Protein AF-A0AAE0UKI5-F1 (afdb_monomer_lite)

Organism: NCBI:txid175788

pLDDT: mean 89.97, std 12.02, range [31.3, 98.31]

Radius of gyration: 52.5 Å; chains: 1; bounding box: 119×54×152 Å

Secondary structure (DSSP, 8-state):
-HHHHHHHHHHHHHT--HHHHHHHHHHHHHHTTTS-HHHHHHHHHHHHTTSTTTT-EEEEEE-TT--EEEEEE-SSEEEEEETT-SSS-SEEEEGGGEEEEEEETTEEEEEESSTTSPPEEEE-SSHHHHHHHHHHHHHHHHHHHHTTSPPPHHHHHHHHHHHHHHHHHHHHHHHHHHHHHHHHHHHHHHHHHHHHHHHHHHHHHHHHHHHHHHHHHHHHHHHHHHHHHHHHHHHHHHHHHHHHHHHHHHHTSPP---

InterPro domains:
  IPR000299 FERM domain [PS50057] (1-148)
  IPR000798 Ezrin/radixin/moesin-like [PR00661] (12-29)
  IPR000798 Ezrin/radixin/moesin-like [PR00661] (62-82)
  IPR000798 Ezrin/radixin/moesin-like [PR00661] (137-156)
  IPR011174 Ezrin/radixin/moesin [PTHR23281] (9-254)
  IPR011993 PH-like domain superfamily [G3DSA:2.30.29.30] (54-149)
  IPR014352 FERM/acyl-CoA-binding protein superfamily [G3DSA:1.20.80.10] (7-53)
  IPR018980 FERM, C-terminal PH-like domain [PF09380] (63-151)
  IPR018980 FERM, C-terminal PH-like domain [SM01196] (63-152)
  IPR019747 FERM conserved site [PS00661] (29-58)
  IPR019748 FERM central domain [PF00373] (13-59)
  IPR019748 FERM central domain [cd14473] (13-51)
  IPR035963 FERM superfamily, second domain [SSF47031] (9-51)
  IPR041789 ERM family, FERM domain C-lobe [cd13194] (53-149)
  IPR046810 Ezrin/radixin/moes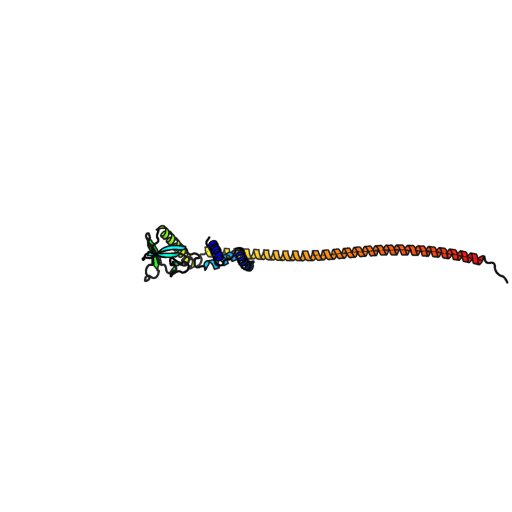in, alpha-helical domain [PF20492] (190-254)

Foldseek 3Di:
DVVVVVVVVVCVVVVPDPVNVVVVVVVVCVVCVPPDPVVVVVVVVVVQCPQQCPQWDWAWWAAPVRAIWIWTQGLFFIFIGHPVDPRDGPDTDGLQQWDDWDADFQKTWTDTPPPPDDIGIIGHPGSVVSVVVVVSSVVSSVVSVQVVDPDDPVVVVVVVVVVVVVVVVVVVVVVVVVVVVVVVVVVVVVVVVVVVVVVVVVVVVVVVVVVVVVVVVVVVVVVVVVVVVVVVVVVVVVVVVVVVVVVVVVVPDDDDDD

Structure (mmCIF, N/CA/C/O backbone):
data_AF-A0AAE0UKI5-F1
#
_entry.id   AF-A0AAE0UKI5-F1
#
loop_
_atom_site.group_PDB
_atom_site.id
_atom_site.type_symbol
_atom_site.label_atom_id
_atom_site.label_alt_id
_atom_site.label_comp_id
_atom_site.label_asym_id
_atom_site.label_entity_id
_atom_site.label_seq_id
_atom_site.pdbx_PDB_ins_code
_atom_site.Cartn_x
_atom_site.Cartn_y
_atom_site.Cartn_z
_atom_site.occupancy
_atom_site.B_iso_or_equiv
_atom_site.auth_seq_id
_atom_site.auth_comp_id
_atom_site.auth_asym_id
_atom_site.auth_atom_id
_atom_site.pdbx_PDB_model_num
ATOM 1 N N . LEU A 1 1 ? -10.472 11.500 0.761 1.00 31.30 1 LEU A N 1
ATOM 2 C CA . LEU A 1 1 ? -10.894 12.603 1.659 1.00 31.30 1 LEU A CA 1
ATOM 3 C C . LEU A 1 1 ? -9.881 12.871 2.774 1.00 31.30 1 LEU A C 1
ATOM 5 O O . LEU A 1 1 ? -9.329 13.957 2.762 1.00 31.30 1 LEU A O 1
ATOM 9 N N . THR A 1 2 ? -9.544 11.923 3.658 1.00 31.94 2 THR A N 1
ATOM 10 C CA . THR A 1 2 ? -8.580 12.152 4.767 1.00 31.94 2 THR A CA 1
ATOM 11 C C . THR A 1 2 ? -7.181 12.591 4.304 1.00 31.94 2 THR A C 1
ATOM 13 O O . THR A 1 2 ? -6.587 13.477 4.905 1.00 31.94 2 THR A O 1
ATOM 16 N N . LEU A 1 3 ? -6.685 12.040 3.192 1.00 41.56 3 LEU A N 1
ATOM 17 C CA . LEU A 1 3 ? -5.356 12.357 2.650 1.00 41.56 3 LEU A CA 1
ATOM 18 C C . LEU A 1 3 ? -5.281 13.708 1.924 1.00 41.56 3 LEU A C 1
ATOM 20 O O . LEU A 1 3 ? -4.305 14.426 2.102 1.00 41.56 3 LEU A O 1
ATOM 24 N N . CYS A 1 4 ? -6.322 14.105 1.179 1.00 38.53 4 CYS A N 1
ATOM 25 C CA . CYS A 1 4 ? -6.397 15.467 0.634 1.00 38.53 4 CYS A CA 1
ATOM 26 C C . CYS A 1 4 ? -6.421 16.495 1.770 1.00 38.53 4 CYS A C 1
ATOM 28 O O . CYS A 1 4 ? -5.687 17.471 1.717 1.00 38.53 4 CYS A O 1
ATOM 30 N N . VAL A 1 5 ? -7.203 16.244 2.826 1.00 49.50 5 VAL A N 1
ATOM 31 C CA . VAL A 1 5 ? -7.259 17.127 4.004 1.00 49.50 5 VAL A CA 1
ATOM 32 C C . VAL A 1 5 ? -5.901 17.192 4.718 1.00 49.50 5 VAL A C 1
ATOM 34 O O . VAL A 1 5 ? -5.493 18.270 5.140 1.00 49.50 5 VAL A O 1
ATOM 37 N N . GLY A 1 6 ? -5.170 16.074 4.803 1.00 61.47 6 GLY A N 1
ATOM 38 C CA . GLY A 1 6 ? -3.802 16.035 5.329 1.00 61.47 6 GLY A CA 1
ATOM 39 C C . GLY A 1 6 ? -2.813 16.850 4.492 1.00 61.47 6 GLY A C 1
ATOM 40 O O . GLY A 1 6 ? -2.078 17.659 5.046 1.00 61.47 6 GLY A O 1
ATOM 41 N N . PHE A 1 7 ? -2.841 16.705 3.165 1.00 64.94 7 PHE A N 1
ATOM 42 C CA . PHE A 1 7 ? -1.968 17.454 2.258 1.00 64.94 7 PHE A CA 1
ATOM 43 C C . PHE A 1 7 ? -2.217 18.966 2.327 1.00 64.94 7 PHE A C 1
ATOM 45 O O . PHE A 1 7 ? -1.270 19.724 2.501 1.00 64.94 7 PHE A O 1
ATOM 52 N N . PHE A 1 8 ? -3.478 19.410 2.292 1.00 62.78 8 PHE A N 1
ATOM 53 C CA . PHE A 1 8 ? -3.809 20.834 2.436 1.00 62.78 8 PHE A CA 1
ATOM 54 C C . PHE A 1 8 ? -3.356 21.401 3.784 1.00 62.78 8 PHE A C 1
ATOM 56 O O . PHE A 1 8 ? -2.758 22.472 3.826 1.00 62.78 8 PHE A O 1
ATOM 63 N N . ARG A 1 9 ? -3.545 20.652 4.876 1.00 74.75 9 ARG A N 1
ATOM 64 C CA . ARG A 1 9 ? -3.085 21.068 6.205 1.00 74.75 9 ARG A CA 1
ATOM 65 C C . ARG A 1 9 ? -1.557 21.160 6.294 1.00 74.75 9 ARG A C 1
ATOM 67 O O . ARG A 1 9 ? -1.050 22.085 6.918 1.00 74.75 9 ARG A O 1
ATOM 74 N N . VAL A 1 10 ? -0.826 20.236 5.668 1.00 77.12 10 VAL A N 1
ATOM 75 C CA . VAL A 1 10 ? 0.647 20.265 5.602 1.00 77.12 10 VAL A CA 1
ATOM 76 C C . VAL A 1 10 ? 1.131 21.463 4.780 1.00 77.12 10 VAL A C 1
ATOM 78 O O . VAL A 1 10 ? 2.032 22.175 5.221 1.00 77.12 10 VAL A O 1
ATOM 81 N N . LEU A 1 11 ? 0.512 21.733 3.626 1.00 76.06 11 LEU A N 1
ATOM 82 C CA . LEU A 1 11 ? 0.846 22.897 2.801 1.00 76.06 11 LEU A CA 1
ATOM 83 C C . LEU A 1 11 ? 0.616 24.216 3.550 1.00 76.06 11 LEU A C 1
ATOM 85 O O . LEU A 1 11 ? 1.497 25.074 3.551 1.00 76.06 11 LEU A O 1
ATOM 89 N N . GLU A 1 12 ? -0.522 24.354 4.236 1.00 75.94 12 GLU A N 1
ATOM 90 C CA . GLU A 1 12 ? -0.836 25.537 5.047 1.00 75.94 12 GLU A CA 1
ATOM 91 C C . GLU A 1 12 ? 0.153 25.725 6.204 1.00 75.94 12 GLU A C 1
ATOM 93 O O . GLU A 1 12 ? 0.657 26.828 6.415 1.00 75.94 12 GLU A O 1
ATOM 98 N N . GLN A 1 13 ? 0.478 24.652 6.935 1.00 77.38 13 GLN A N 1
ATOM 99 C CA . GLN A 1 13 ? 1.400 24.709 8.074 1.00 77.38 13 GLN A CA 1
ATOM 100 C C . GLN A 1 13 ? 2.825 25.090 7.666 1.00 77.38 13 GLN A C 1
ATOM 102 O O . GLN A 1 13 ? 3.484 25.851 8.375 1.00 77.38 13 GLN A O 1
ATOM 107 N N . HIS A 1 14 ? 3.294 24.597 6.519 1.00 77.06 14 HIS A N 1
ATOM 108 C CA . HIS A 1 14 ? 4.624 24.913 6.001 1.00 77.06 14 HIS A CA 1
ATOM 109 C C . HIS A 1 14 ? 4.652 26.145 5.088 1.00 77.06 14 HIS A C 1
ATOM 111 O O . HIS A 1 14 ? 5.726 26.500 4.604 1.00 77.06 14 HIS A O 1
ATOM 117 N N . LYS A 1 15 ? 3.505 26.808 4.868 1.00 79.81 15 LYS A N 1
ATOM 118 C CA . LYS A 1 15 ? 3.342 27.941 3.940 1.00 79.81 15 LYS A CA 1
ATOM 119 C C . LYS A 1 15 ? 3.919 27.655 2.548 1.00 79.81 15 LYS A C 1
ATOM 121 O O . LYS A 1 15 ? 4.478 28.543 1.909 1.00 79.81 15 LYS A O 1
ATOM 126 N N . LEU A 1 16 ? 3.810 26.407 2.100 1.00 77.56 16 LEU A N 1
ATOM 127 C CA . LEU A 1 16 ? 4.282 25.998 0.783 1.00 77.56 16 LEU A CA 1
ATOM 128 C C . LEU A 1 16 ? 3.234 26.382 -0.255 1.00 77.56 16 LEU A C 1
ATOM 130 O O . LEU A 1 16 ? 2.043 26.115 -0.073 1.00 77.56 16 LEU A O 1
ATOM 134 N N . ASN A 1 17 ? 3.676 26.986 -1.354 1.00 83.19 17 ASN A N 1
ATOM 135 C CA . ASN A 1 17 ? 2.815 27.128 -2.519 1.00 83.19 17 ASN A CA 1
ATOM 136 C C . ASN A 1 17 ? 2.710 25.777 -3.262 1.00 83.19 17 ASN A C 1
ATOM 138 O O . ASN A 1 17 ? 3.436 24.820 -2.977 1.00 83.19 17 ASN A O 1
ATOM 142 N N . LYS A 1 18 ? 1.765 25.682 -4.200 1.00 81.12 18 LYS A N 1
ATOM 143 C CA . LYS A 1 18 ? 1.496 24.438 -4.934 1.00 81.12 18 LYS A CA 1
ATOM 144 C C . LYS A 1 18 ? 2.732 23.929 -5.692 1.00 81.12 18 LYS A C 1
ATOM 146 O O . LYS A 1 18 ? 3.021 22.741 -5.631 1.00 81.12 18 LYS A O 1
ATOM 151 N N . GLU A 1 19 ? 3.457 24.832 -6.343 1.00 86.00 19 GLU A N 1
ATOM 152 C CA . GLU A 1 19 ? 4.625 24.529 -7.179 1.00 86.00 19 GLU A CA 1
ATOM 153 C C . GLU A 1 19 ? 5.782 23.944 -6.355 1.00 86.00 19 GLU A C 1
ATOM 155 O O . GLU A 1 19 ? 6.279 22.868 -6.664 1.00 86.00 19 GLU A O 1
ATOM 160 N N . GLN A 1 20 ? 6.106 24.546 -5.208 1.00 84.56 20 GLN A N 1
ATOM 161 C CA . GLN A 1 20 ? 7.106 24.024 -4.266 1.00 84.56 20 GLN A CA 1
ATOM 162 C C . GLN A 1 20 ? 6.718 22.654 -3.687 1.00 84.56 20 GLN A C 1
ATOM 164 O O . GLN A 1 20 ? 7.578 21.827 -3.376 1.00 84.56 20 GLN A O 1
ATOM 169 N N . GLY A 1 21 ? 5.417 22.411 -3.499 1.00 82.94 21 GLY A N 1
ATOM 170 C CA . GLY A 1 21 ? 4.905 21.100 -3.109 1.00 82.94 21 GLY A CA 1
ATOM 171 C C . GLY A 1 21 ? 5.120 20.050 -4.202 1.00 82.94 21 GLY A C 1
ATOM 172 O O . GLY A 1 21 ? 5.567 18.942 -3.906 1.00 82.94 21 GLY A O 1
ATOM 173 N N . GLU A 1 22 ? 4.834 20.404 -5.455 1.00 87.44 22 GLU A N 1
ATOM 174 C CA . GLU A 1 22 ? 5.013 19.536 -6.623 1.00 87.44 22 GLU A CA 1
ATOM 175 C C . GLU A 1 22 ? 6.490 19.228 -6.891 1.00 87.44 22 GLU A C 1
ATOM 177 O O . GLU A 1 22 ? 6.824 18.058 -7.054 1.00 87.44 22 GLU A O 1
ATOM 182 N N . GLU A 1 23 ? 7.383 20.219 -6.820 1.00 88.75 23 GLU A N 1
ATOM 183 C CA . GLU A 1 23 ? 8.835 20.021 -6.954 1.00 88.75 23 GLU A CA 1
ATOM 184 C C . GLU A 1 23 ? 9.362 19.007 -5.933 1.00 88.75 23 GLU A C 1
ATOM 186 O O . GLU A 1 23 ? 10.095 18.077 -6.272 1.00 88.75 23 GLU A O 1
ATOM 191 N N . ARG A 1 24 ? 8.931 19.125 -4.671 1.00 87.25 24 ARG A N 1
ATOM 192 C CA . ARG A 1 24 ? 9.314 18.174 -3.619 1.00 87.25 24 ARG A CA 1
ATOM 193 C C . ARG A 1 24 ? 8.807 16.766 -3.898 1.00 87.25 24 ARG A C 1
ATOM 195 O O . ARG A 1 24 ? 9.542 15.810 -3.674 1.00 87.25 24 ARG A O 1
ATOM 202 N N . ILE A 1 25 ? 7.570 16.626 -4.372 1.00 88.25 25 ILE A N 1
ATOM 203 C CA . ILE A 1 25 ? 7.012 15.322 -4.754 1.00 88.25 25 ILE A CA 1
ATOM 204 C C . ILE A 1 25 ? 7.782 14.743 -5.946 1.00 88.25 25 ILE A C 1
ATOM 206 O O . ILE A 1 25 ? 8.052 13.543 -5.968 1.00 88.25 25 ILE A O 1
ATOM 210 N N . GLN A 1 26 ? 8.161 15.581 -6.911 1.00 90.12 26 GLN A N 1
ATOM 211 C CA . GLN A 1 26 ? 8.871 15.160 -8.111 1.00 90.12 26 GLN A CA 1
ATOM 212 C C . GLN A 1 26 ? 10.247 14.570 -7.791 1.00 90.12 26 GLN A C 1
ATOM 214 O O . GLN A 1 26 ? 10.570 13.514 -8.331 1.00 90.12 26 GLN A O 1
ATOM 219 N N . VAL A 1 27 ? 11.009 15.178 -6.875 1.00 91.25 27 VAL A N 1
ATOM 220 C CA . VAL A 1 27 ? 12.311 14.643 -6.431 1.00 91.25 27 VAL A CA 1
ATOM 221 C C . VAL A 1 27 ? 12.168 13.197 -5.946 1.00 91.25 27 VAL A C 1
ATOM 223 O O . VAL A 1 27 ? 12.858 12.304 -6.431 1.00 91.25 27 VAL A O 1
ATOM 226 N N . TRP A 1 28 ? 11.204 12.934 -5.060 1.00 88.06 28 TRP A N 1
ATOM 227 C CA . TRP A 1 28 ? 10.949 11.576 -4.571 1.00 88.06 28 TRP A CA 1
ATOM 228 C C . TRP A 1 28 ? 10.389 10.650 -5.657 1.00 88.06 28 TRP A C 1
ATOM 230 O O . TRP A 1 28 ? 10.696 9.461 -5.674 1.00 88.06 28 TRP A O 1
ATOM 240 N N . HIS A 1 29 ? 9.581 11.160 -6.586 1.00 88.50 29 HIS A N 1
ATOM 241 C CA . HIS A 1 29 ? 9.068 10.365 -7.702 1.00 88.50 29 HIS A CA 1
ATOM 242 C C . HIS A 1 29 ? 10.191 9.890 -8.639 1.00 88.50 29 HIS A C 1
ATOM 244 O O . HIS A 1 29 ? 10.170 8.744 -9.092 1.00 88.50 29 HIS A O 1
ATOM 250 N N . GLU A 1 30 ? 11.194 10.731 -8.900 1.00 89.88 30 GLU A N 1
ATOM 251 C CA . GLU A 1 30 ? 12.351 10.377 -9.727 1.00 89.88 30 GLU A CA 1
ATOM 252 C C . GLU A 1 30 ? 13.195 9.258 -9.106 1.00 89.88 30 GLU A C 1
ATOM 254 O O . GLU A 1 30 ? 13.607 8.345 -9.827 1.00 89.88 30 GLU A O 1
ATOM 259 N N . GLU A 1 31 ? 13.353 9.240 -7.778 1.00 88.69 31 GLU A N 1
ATOM 260 C CA . GLU A 1 31 ? 14.019 8.141 -7.060 1.00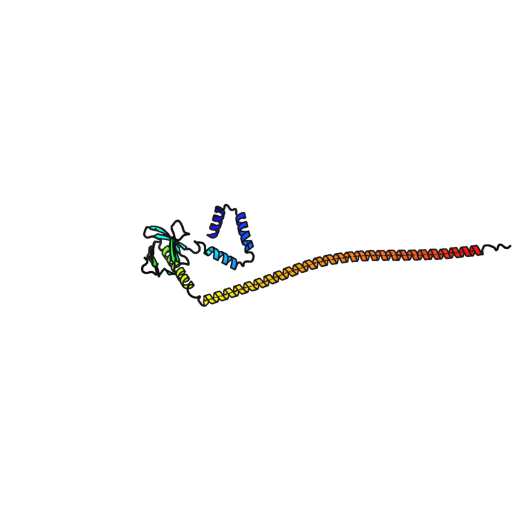 88.69 31 GLU A CA 1
ATOM 261 C C . GLU A 1 31 ? 13.315 6.784 -7.254 1.00 88.69 31 GLU A C 1
ATOM 263 O O . GLU A 1 31 ? 13.952 5.731 -7.202 1.00 88.69 31 GLU A O 1
ATOM 268 N N . HIS A 1 32 ? 12.009 6.790 -7.541 1.00 87.62 32 HIS A N 1
ATOM 269 C CA . HIS A 1 32 ? 11.177 5.588 -7.661 1.00 87.62 32 HIS A CA 1
ATOM 270 C C . HIS A 1 32 ? 10.819 5.228 -9.114 1.00 87.62 32 HIS A C 1
ATOM 272 O O . HIS A 1 32 ? 9.986 4.350 -9.346 1.00 87.62 32 HIS A O 1
ATOM 278 N N . LYS A 1 33 ? 11.460 5.847 -10.116 1.00 81.38 33 LYS A N 1
ATOM 279 C CA . LYS A 1 33 ? 11.105 5.733 -11.548 1.00 81.38 33 LYS A CA 1
ATOM 280 C C . LYS A 1 33 ? 11.057 4.297 -12.099 1.00 81.38 33 LYS A C 1
ATOM 282 O O . LYS A 1 33 ? 10.335 4.026 -13.058 1.00 81.38 33 LYS A O 1
ATOM 287 N N . SER A 1 34 ? 11.829 3.372 -11.529 1.00 81.38 34 SER A N 1
ATOM 288 C CA . SER A 1 34 ? 11.881 1.962 -11.949 1.00 81.38 34 SER A CA 1
ATOM 289 C C . SER A 1 34 ? 10.929 1.043 -11.173 1.00 81.38 34 SER A C 1
ATOM 291 O O . SER A 1 34 ? 10.763 -0.122 -11.550 1.00 81.38 34 SER A O 1
ATOM 293 N N . MET A 1 35 ? 10.277 1.546 -10.122 1.00 85.25 35 MET A N 1
ATOM 294 C CA . MET A 1 35 ? 9.375 0.766 -9.279 1.00 85.25 35 MET A CA 1
ATOM 295 C C . MET A 1 35 ? 8.096 0.383 -10.041 1.00 85.25 35 MET A C 1
ATOM 297 O O . MET A 1 35 ? 7.577 1.130 -10.872 1.00 85.25 35 MET A O 1
ATOM 301 N N . LEU A 1 36 ? 7.592 -0.829 -9.797 1.00 85.44 36 LEU A N 1
ATOM 302 C CA . LEU A 1 36 ? 6.289 -1.258 -10.307 1.00 85.44 36 LEU A CA 1
ATOM 303 C C . LEU A 1 36 ? 5.176 -0.503 -9.584 1.00 85.44 36 LEU A C 1
ATOM 305 O O . LEU A 1 36 ? 5.261 -0.292 -8.379 1.00 85.44 36 LEU A O 1
ATOM 309 N N . ARG A 1 37 ? 4.090 -0.181 -10.294 1.00 88.38 37 ARG A N 1
ATOM 310 C CA . ARG A 1 37 ? 2.934 0.506 -9.703 1.00 88.38 37 ARG A CA 1
ATOM 311 C C . ARG A 1 37 ? 2.381 -0.254 -8.497 1.00 88.38 37 ARG A C 1
ATOM 313 O O . ARG A 1 37 ? 2.034 0.364 -7.497 1.00 88.38 37 ARG A O 1
ATOM 320 N N . GLU A 1 38 ? 2.303 -1.578 -8.587 1.00 88.69 38 GLU A N 1
ATOM 321 C CA . GLU A 1 38 ? 1.833 -2.439 -7.505 1.00 88.69 38 GLU A CA 1
ATOM 322 C C . GLU A 1 38 ? 2.770 -2.383 -6.298 1.00 88.69 38 GLU A C 1
ATOM 324 O O . GLU A 1 38 ? 2.300 -2.293 -5.168 1.00 88.69 38 GLU A O 1
ATOM 329 N N . ASP A 1 39 ? 4.085 -2.383 -6.530 1.00 88.38 39 ASP A N 1
ATOM 330 C CA . ASP A 1 39 ? 5.068 -2.264 -5.455 1.00 88.38 39 ASP A CA 1
ATOM 331 C C . ASP A 1 39 ? 4.999 -0.864 -4.820 1.00 88.38 39 ASP A C 1
ATOM 333 O O . ASP A 1 39 ? 4.953 -0.765 -3.599 1.00 88.38 39 ASP A O 1
ATOM 337 N N . SER A 1 40 ? 4.847 0.208 -5.608 1.00 90.75 40 SER A N 1
ATOM 338 C CA . SER A 1 40 ? 4.637 1.569 -5.090 1.00 90.75 40 SER A CA 1
ATOM 339 C C . SER A 1 40 ? 3.356 1.689 -4.262 1.00 90.75 40 SER A C 1
ATOM 341 O O . SER A 1 40 ? 3.358 2.316 -3.205 1.00 90.75 40 SER A O 1
ATOM 343 N N . MET A 1 41 ? 2.256 1.068 -4.702 1.00 91.88 41 MET A N 1
ATOM 344 C CA . MET A 1 41 ? 1.012 1.014 -3.925 1.00 91.88 41 MET A CA 1
ATOM 345 C C . MET A 1 41 ? 1.203 0.256 -2.607 1.00 91.88 41 MET A C 1
ATOM 347 O O . MET A 1 41 ? 0.665 0.668 -1.580 1.00 91.88 41 MET A O 1
ATOM 351 N N . MET A 1 42 ? 1.972 -0.833 -2.622 1.00 91.25 42 MET A N 1
ATOM 352 C CA . MET A 1 42 ? 2.282 -1.592 -1.414 1.00 91.25 42 MET A CA 1
ATOM 353 C C . MET A 1 42 ? 3.178 -0.807 -0.454 1.00 91.25 42 MET A C 1
ATOM 355 O O . MET A 1 42 ? 2.870 -0.778 0.734 1.00 91.25 42 MET A O 1
ATOM 359 N N . GLU A 1 43 ? 4.235 -0.144 -0.931 1.00 91.75 43 GLU A N 1
ATOM 360 C CA . GLU A 1 43 ? 5.091 0.716 -0.098 1.00 91.75 43 GLU A CA 1
ATOM 361 C C . GLU A 1 43 ? 4.296 1.869 0.518 1.00 91.75 43 GLU A C 1
ATOM 363 O O . GLU A 1 43 ? 4.402 2.135 1.714 1.00 91.75 43 GLU A O 1
ATOM 368 N N . TYR A 1 44 ? 3.398 2.480 -0.257 1.00 93.31 44 TYR A N 1
ATOM 369 C CA . TYR A 1 44 ? 2.491 3.497 0.262 1.00 93.31 44 TYR A CA 1
ATOM 370 C C . TYR A 1 44 ? 1.647 2.974 1.434 1.00 93.31 44 TYR A C 1
ATOM 372 O O . TYR A 1 44 ? 1.558 3.618 2.479 1.00 93.31 44 TYR A O 1
ATOM 380 N N . LEU A 1 45 ? 1.034 1.795 1.282 1.00 93.31 45 LEU A N 1
ATOM 381 C CA . LEU A 1 45 ? 0.227 1.190 2.342 1.00 93.31 45 LEU A CA 1
ATOM 382 C C . LEU A 1 45 ? 1.067 0.778 3.555 1.00 93.31 45 LEU A C 1
ATOM 384 O O . LEU A 1 45 ? 0.568 0.891 4.672 1.00 93.31 45 LEU A O 1
ATOM 388 N N . LYS A 1 46 ? 2.322 0.352 3.357 1.00 93.56 46 LYS A N 1
ATOM 389 C CA . LYS A 1 46 ? 3.248 0.020 4.450 1.00 93.56 46 LYS A CA 1
ATOM 390 C C . LYS A 1 46 ? 3.586 1.223 5.322 1.00 93.56 46 LYS A C 1
ATOM 392 O O . LYS A 1 46 ? 3.713 1.051 6.523 1.00 93.56 46 LYS A O 1
ATOM 397 N N . ILE A 1 47 ? 3.701 2.411 4.732 1.00 92.56 47 ILE A N 1
ATOM 398 C CA . ILE A 1 47 ? 3.911 3.654 5.483 1.00 92.56 47 ILE A CA 1
ATOM 399 C C . ILE A 1 47 ? 2.596 4.100 6.127 1.00 92.56 47 ILE A C 1
ATOM 401 O O . ILE A 1 47 ? 2.552 4.452 7.301 1.00 92.56 47 ILE A O 1
ATOM 405 N N . ALA A 1 48 ? 1.499 4.076 5.365 1.00 93.00 48 ALA A N 1
ATOM 406 C CA . ALA A 1 48 ? 0.212 4.567 5.841 1.00 93.00 48 ALA A CA 1
ATOM 407 C C . ALA A 1 48 ? -0.338 3.756 7.023 1.00 93.00 48 ALA A C 1
ATOM 409 O O . ALA A 1 48 ? -1.008 4.339 7.873 1.00 93.00 48 ALA A O 1
ATOM 410 N N . GLN A 1 49 ? -0.074 2.444 7.083 1.00 93.88 49 GLN A N 1
ATOM 411 C CA . GLN A 1 49 ? -0.548 1.587 8.176 1.00 93.88 49 GLN A CA 1
ATOM 412 C C . GLN A 1 49 ? 0.068 1.916 9.543 1.00 93.88 49 GLN A C 1
ATOM 414 O O . GLN A 1 49 ? -0.540 1.578 10.554 1.00 93.88 49 GLN A O 1
ATOM 419 N N . ASP A 1 50 ? 1.228 2.582 9.569 1.00 92.94 50 ASP A N 1
ATOM 420 C CA . ASP A 1 50 ? 1.931 2.951 10.803 1.00 92.94 50 ASP A CA 1
ATOM 421 C C . ASP A 1 50 ? 1.413 4.275 11.397 1.00 92.94 50 ASP A C 1
ATOM 423 O O . ASP A 1 50 ? 1.779 4.644 12.511 1.00 92.94 50 ASP A O 1
ATOM 427 N N . LEU A 1 51 ? 0.537 4.993 10.680 1.00 92.38 51 LEU A N 1
ATOM 428 C CA . LEU A 1 51 ? -0.101 6.209 11.187 1.00 92.38 51 LEU A CA 1
ATOM 429 C C . LEU A 1 51 ? -1.082 5.871 12.318 1.00 92.38 51 LEU A C 1
ATOM 431 O O . LEU A 1 51 ? -1.911 4.972 12.191 1.00 92.38 51 LEU A O 1
ATOM 435 N N . GLU A 1 52 ? -1.090 6.667 13.385 1.00 90.69 52 GLU A N 1
ATOM 436 C CA . GLU A 1 52 ? -1.796 6.353 14.637 1.00 90.69 52 GLU A CA 1
ATOM 437 C C . GLU A 1 52 ? -3.322 6.256 14.476 1.00 90.69 52 GLU A C 1
ATOM 439 O O . GLU A 1 52 ? -3.999 5.562 15.232 1.00 90.69 52 GLU A O 1
ATOM 444 N N . MET A 1 53 ? -3.881 6.949 13.482 1.00 93.44 53 MET A N 1
ATOM 445 C CA . MET A 1 53 ? -5.318 6.928 13.181 1.00 93.44 53 MET A CA 1
ATOM 446 C C . MET A 1 53 ? -5.696 5.924 12.085 1.00 93.44 53 MET A C 1
ATOM 448 O O . MET A 1 53 ? -6.873 5.828 11.714 1.00 93.44 53 MET A O 1
ATOM 452 N N . TYR A 1 54 ? -4.726 5.217 11.503 1.00 94.88 54 TYR A N 1
ATOM 453 C CA . TYR A 1 54 ? -4.975 4.305 10.398 1.00 94.88 54 TYR A CA 1
ATOM 454 C C . TYR A 1 54 ? -5.800 3.102 10.853 1.00 94.88 54 TYR A C 1
ATOM 456 O O . TYR A 1 54 ? -5.495 2.433 11.833 1.00 94.88 54 TYR A O 1
ATOM 464 N N . GLY A 1 55 ? -6.875 2.808 10.119 1.00 95.19 55 GLY A N 1
ATOM 465 C CA . GLY A 1 55 ? -7.716 1.643 10.399 1.00 95.19 55 GLY A CA 1
ATOM 466 C C . GLY A 1 55 ? -8.530 1.721 11.700 1.00 95.19 55 GLY A C 1
ATOM 467 O O . GLY A 1 55 ? -9.200 0.744 12.037 1.00 95.19 55 GLY A O 1
ATOM 468 N N . VAL A 1 56 ? -8.529 2.860 12.406 1.00 97.19 56 VAL A N 1
ATOM 469 C CA . VAL A 1 56 ? -9.252 3.036 13.673 1.00 97.19 56 VAL A CA 1
ATOM 470 C C . VAL A 1 56 ? -10.658 3.591 13.437 1.00 97.19 56 VAL A C 1
ATOM 472 O O . VAL A 1 56 ? -10.856 4.656 12.848 1.00 97.19 56 VAL A O 1
ATOM 475 N N . ASN A 1 57 ? -11.671 2.889 13.948 1.00 97.75 57 ASN A N 1
ATOM 476 C CA . ASN A 1 57 ? -13.061 3.344 13.934 1.00 97.75 57 ASN A CA 1
ATOM 477 C C . ASN A 1 57 ? -13.414 4.015 15.264 1.00 97.75 57 ASN A C 1
ATOM 479 O O . ASN A 1 57 ? -13.533 3.335 16.281 1.00 97.75 57 ASN A O 1
ATOM 483 N N . TYR A 1 58 ? -13.621 5.333 15.247 1.00 97.25 58 TYR A N 1
ATOM 484 C CA . TYR A 1 58 ? -13.887 6.116 16.456 1.00 97.25 58 TYR A CA 1
ATOM 485 C C . TYR A 1 58 ? -15.381 6.249 16.780 1.00 97.25 58 TYR A C 1
ATOM 487 O O . TYR A 1 58 ? -16.192 6.644 15.939 1.00 97.25 58 TYR A O 1
ATOM 495 N N . PHE A 1 59 ? -15.729 6.031 18.047 1.00 97.50 59 PHE A N 1
ATOM 496 C CA . PHE A 1 59 ? -17.072 6.192 18.598 1.00 97.50 59 PHE A CA 1
ATOM 497 C C . PHE A 1 59 ? -17.042 7.052 19.857 1.00 97.50 59 PHE A C 1
ATOM 499 O O . PHE A 1 59 ? -16.251 6.802 20.759 1.00 97.50 59 PHE A O 1
ATOM 506 N N . SER A 1 60 ? -17.924 8.048 19.939 1.00 96.94 60 SER A N 1
ATOM 507 C CA . SER A 1 60 ? -18.084 8.834 21.164 1.00 96.94 60 SER A CA 1
ATOM 508 C C . SER A 1 60 ? -18.847 8.017 22.209 1.00 96.94 60 SER A C 1
ATOM 510 O O . SER A 1 60 ? -19.945 7.510 21.940 1.00 96.94 60 SER A O 1
ATOM 512 N N . ILE A 1 61 ? -18.248 7.880 23.388 1.00 97.00 61 ILE A N 1
ATOM 513 C CA . ILE A 1 61 ? -18.752 7.099 24.516 1.00 97.00 61 ILE A CA 1
ATOM 514 C C . ILE A 1 61 ? -18.639 7.902 25.817 1.00 97.00 61 ILE A C 1
ATOM 516 O O . ILE A 1 61 ? -17.939 8.911 25.890 1.00 97.00 61 ILE A O 1
ATOM 520 N N . LYS A 1 62 ? -19.325 7.441 26.864 1.00 97.25 62 LYS A N 1
ATOM 521 C CA . LYS A 1 62 ? -19.208 7.977 28.223 1.00 97.25 62 LYS A CA 1
ATOM 522 C C . LYS A 1 62 ? -18.851 6.879 29.215 1.00 97.25 62 LYS A C 1
ATOM 524 O O . LYS A 1 62 ? -19.369 5.766 29.123 1.00 97.25 62 LYS A O 1
ATOM 529 N N . ASN A 1 63 ? -17.990 7.180 30.182 1.00 95.19 63 ASN A N 1
ATOM 530 C CA . ASN A 1 63 ? -17.721 6.267 31.298 1.00 95.19 63 ASN A CA 1
ATOM 531 C C . ASN A 1 63 ? -18.866 6.304 32.341 1.00 95.19 63 ASN A C 1
ATOM 533 O O . ASN A 1 63 ? -19.820 7.072 32.215 1.00 95.19 63 ASN A O 1
ATOM 537 N N . LYS A 1 64 ? -18.765 5.504 33.415 1.00 92.50 64 LYS A N 1
ATOM 538 C CA . LYS A 1 64 ? -19.742 5.526 34.528 1.00 92.50 64 LYS A CA 1
ATOM 539 C C . LYS A 1 64 ? -19.869 6.893 35.221 1.00 92.50 64 LYS A C 1
ATOM 541 O O . LYS A 1 64 ? -20.915 7.166 35.793 1.00 92.50 64 LYS A O 1
ATOM 546 N N . LYS A 1 65 ? -18.827 7.730 35.175 1.00 93.38 65 LYS A N 1
ATOM 547 C CA . LYS A 1 65 ? -18.804 9.087 35.748 1.00 93.38 65 LYS A CA 1
ATOM 548 C C . LYS A 1 65 ? -19.365 10.155 34.792 1.00 93.38 65 LYS A C 1
ATOM 550 O O . LYS A 1 65 ? -19.431 11.316 35.166 1.00 93.38 65 LYS A O 1
ATOM 555 N N . GLY A 1 66 ? -19.750 9.784 33.567 1.00 92.50 66 GLY A N 1
ATOM 556 C CA . GLY A 1 66 ? -20.256 10.707 32.549 1.00 92.50 66 GLY A CA 1
ATOM 557 C C . GLY A 1 66 ? -19.183 11.441 31.735 1.00 92.50 66 GLY A C 1
ATOM 558 O O . GLY A 1 66 ? -19.546 12.240 30.874 1.00 92.50 66 GLY A O 1
ATOM 559 N N . THR A 1 67 ? -17.893 11.163 31.954 1.00 95.56 67 THR A N 1
ATOM 560 C CA . THR A 1 67 ? -16.788 11.739 31.170 1.00 95.56 67 THR A CA 1
ATOM 561 C C . THR A 1 67 ? -16.883 11.284 29.719 1.00 95.56 67 THR A C 1
ATOM 563 O O . THR A 1 67 ? -17.017 10.084 29.465 1.00 95.56 67 THR A O 1
ATOM 566 N N . GLU A 1 68 ? -16.798 12.231 28.787 1.00 96.69 68 GLU A N 1
ATOM 567 C CA . GLU A 1 68 ? -16.785 11.953 27.350 1.00 96.69 68 GLU A CA 1
ATOM 568 C C . GLU A 1 68 ? -15.410 11.450 26.911 1.00 96.69 68 GLU A C 1
ATOM 570 O O . GLU A 1 68 ? -14.380 12.007 27.289 1.00 96.69 68 GLU A O 1
ATOM 575 N N . LEU A 1 69 ? -15.412 10.355 26.157 1.00 97.31 69 LEU A N 1
ATOM 576 C CA . LEU A 1 69 ? -14.228 9.654 25.679 1.00 97.31 69 LEU A CA 1
ATOM 577 C C . LEU A 1 69 ? -14.477 9.158 24.251 1.00 97.31 69 LEU A C 1
ATOM 579 O O . LEU A 1 69 ? -15.624 9.042 23.800 1.00 97.31 69 LEU A O 1
ATOM 583 N N . TRP A 1 70 ? -13.403 8.776 23.567 1.00 97.88 70 TRP A N 1
ATOM 584 C CA . TRP A 1 70 ? -13.486 8.044 22.308 1.00 97.88 70 TRP A CA 1
ATOM 585 C C . TRP A 1 70 ? -13.130 6.576 22.511 1.00 97.88 70 TRP A C 1
ATOM 587 O O . TRP A 1 70 ? -12.139 6.247 23.152 1.00 97.88 70 TRP A O 1
ATOM 597 N N . LEU A 1 71 ? -13.927 5.695 21.920 1.00 98.00 71 LEU A N 1
ATOM 598 C CA . LEU A 1 71 ? -13.587 4.297 21.699 1.00 98.00 71 LEU A CA 1
ATOM 599 C C . LEU A 1 71 ? -13.068 4.150 20.269 1.00 98.00 71 LEU A C 1
ATOM 601 O O . LEU A 1 71 ? -13.800 4.464 19.333 1.00 98.00 71 LEU A O 1
ATOM 605 N N . GLY A 1 72 ? -11.848 3.657 20.101 1.00 98.12 72 GLY A N 1
ATOM 606 C CA . GLY A 1 72 ? -11.317 3.171 18.833 1.00 98.12 72 GLY A CA 1
ATOM 607 C C . GLY A 1 72 ? -11.483 1.660 18.727 1.00 98.12 72 GLY A C 1
ATOM 608 O O . GLY A 1 72 ? -11.162 0.933 19.665 1.00 98.12 72 GLY A O 1
ATOM 609 N N . VAL A 1 73 ? -11.997 1.200 17.590 1.00 98.31 73 VAL A N 1
ATOM 610 C CA . VAL A 1 73 ? -12.048 -0.220 17.219 1.00 98.31 73 VAL A CA 1
ATOM 611 C C . VAL A 1 73 ? -11.160 -0.428 15.999 1.00 98.31 73 VAL A C 1
ATOM 613 O O . VAL A 1 73 ? -11.413 0.186 14.956 1.00 98.31 73 VAL A O 1
ATOM 616 N N . ASP A 1 74 ? -10.160 -1.296 16.117 1.00 97.56 74 ASP A N 1
ATOM 617 C CA . ASP A 1 74 ? -9.206 -1.593 15.050 1.00 97.56 74 ASP A CA 1
ATOM 618 C C . ASP A 1 74 ? -8.916 -3.103 14.929 1.00 97.56 74 ASP A C 1
ATOM 620 O O . ASP A 1 74 ? -9.536 -3.961 15.569 1.00 97.56 74 ASP A O 1
ATOM 624 N N . ALA A 1 75 ? -7.983 -3.443 14.041 1.00 97.12 75 ALA A N 1
ATOM 625 C CA . ALA A 1 75 ? -7.599 -4.820 13.756 1.00 97.12 75 ALA A CA 1
ATOM 626 C C . ALA A 1 75 ? -6.821 -5.510 14.897 1.00 97.12 75 ALA A C 1
ATOM 628 O O . ALA A 1 75 ? -6.667 -6.735 14.857 1.00 97.12 75 ALA A O 1
ATOM 629 N N . LEU A 1 76 ? -6.321 -4.759 15.882 1.00 96.56 76 LEU A N 1
ATOM 630 C CA . LEU A 1 76 ? -5.482 -5.230 16.989 1.00 96.56 76 LEU A CA 1
ATOM 631 C C . LEU A 1 76 ? -6.259 -5.331 18.308 1.00 96.56 76 LEU A C 1
ATOM 633 O O . LEU A 1 76 ? -5.998 -6.244 19.098 1.00 96.56 76 LEU A O 1
ATOM 637 N N . GLY A 1 77 ? -7.232 -4.448 18.530 1.00 97.44 77 GLY A N 1
ATOM 638 C CA . GLY A 1 77 ? -8.051 -4.453 19.730 1.00 97.44 77 GLY A CA 1
ATOM 639 C C . GLY A 1 77 ? -9.018 -3.278 19.841 1.00 97.44 77 GLY A C 1
ATOM 640 O O . GLY A 1 77 ? -9.553 -2.749 18.862 1.00 97.44 77 GLY A O 1
ATOM 641 N N . LEU A 1 78 ? -9.262 -2.904 21.095 1.00 98.12 78 LEU A N 1
ATOM 642 C CA . LEU A 1 78 ? -10.059 -1.751 21.487 1.00 98.12 78 LEU A CA 1
ATOM 643 C C . LEU A 1 78 ? -9.187 -0.750 22.224 1.00 98.12 78 LEU A C 1
ATOM 645 O O . LEU A 1 78 ? -8.444 -1.124 23.125 1.00 98.12 78 LEU A O 1
ATOM 649 N N . ASN A 1 79 ? -9.344 0.524 21.899 1.00 97.75 79 ASN A N 1
ATOM 650 C CA . ASN A 1 79 ? -8.555 1.603 22.473 1.00 97.75 79 ASN A CA 1
ATOM 651 C C . ASN A 1 79 ? -9.472 2.699 23.023 1.00 97.75 79 ASN A C 1
ATOM 653 O O . ASN A 1 79 ? -10.493 3.028 22.421 1.00 97.75 79 ASN A O 1
ATOM 657 N N . ILE A 1 80 ? -9.131 3.264 24.178 1.00 97.38 80 ILE A N 1
ATOM 658 C CA . ILE A 1 80 ? -9.858 4.370 24.805 1.00 97.38 80 ILE A CA 1
ATOM 659 C C . ILE A 1 80 ? -8.989 5.614 24.746 1.00 97.38 80 ILE A C 1
ATOM 661 O O . ILE A 1 80 ? -7.854 5.604 25.220 1.00 97.38 80 ILE A O 1
ATOM 665 N N . TYR A 1 81 ? -9.553 6.693 24.222 1.00 97.69 81 TYR A N 1
ATOM 666 C CA . TYR A 1 81 ? -8.880 7.970 24.063 1.00 97.69 81 TYR A CA 1
ATOM 667 C C . TYR A 1 81 ? -9.632 9.074 24.804 1.00 97.69 81 TYR A C 1
ATOM 669 O O . TYR A 1 81 ? -10.850 9.002 25.010 1.00 97.69 81 TYR A O 1
ATOM 677 N N . GLU A 1 82 ? -8.901 10.113 25.192 1.00 96.19 82 GLU A N 1
ATOM 678 C CA . GLU A 1 82 ? -9.494 11.331 25.740 1.00 96.19 82 GLU A CA 1
ATOM 679 C C . GLU A 1 82 ? -10.249 12.099 24.650 1.00 96.19 82 GLU A C 1
ATOM 681 O O . GLU A 1 82 ? -9.966 11.974 23.463 1.00 96.19 82 GLU A O 1
ATOM 686 N N . GLN A 1 83 ? -11.217 12.930 25.039 1.00 93.81 83 GLN A N 1
ATOM 687 C CA . GLN A 1 83 ? -12.045 13.664 24.078 1.00 93.81 83 GLN A CA 1
ATOM 688 C C . GLN A 1 83 ? -11.227 14.571 23.135 1.00 93.81 83 GLN A C 1
ATOM 690 O O . GLN A 1 83 ? -11.630 14.769 21.985 1.00 93.81 83 GLN A O 1
ATOM 695 N N . ASN A 1 84 ? -10.085 15.076 23.617 1.00 94.19 84 ASN A N 1
ATOM 696 C CA . ASN A 1 84 ? -9.250 16.076 22.948 1.00 94.19 84 ASN A CA 1
ATOM 697 C C . ASN A 1 84 ? -8.069 15.480 22.161 1.00 94.19 84 ASN A C 1
ATOM 699 O O . ASN A 1 84 ? -7.441 16.205 21.394 1.00 94.19 84 ASN A O 1
ATOM 703 N N . ASP A 1 85 ? -7.767 14.189 22.327 1.00 93.81 85 ASP A N 1
ATOM 704 C CA . ASP A 1 85 ? -6.648 13.515 21.660 1.00 93.81 85 ASP A CA 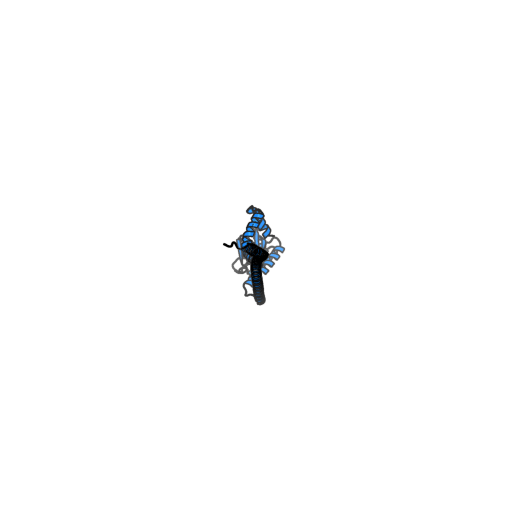1
ATOM 705 C C . ASP A 1 85 ? -7.108 12.157 21.119 1.00 93.81 85 ASP A C 1
ATOM 707 O O . ASP A 1 85 ? -7.491 11.284 21.886 1.00 93.81 85 ASP A O 1
ATOM 711 N N . LYS A 1 86 ? -7.077 11.983 19.793 1.00 93.69 86 LYS A N 1
ATOM 712 C CA . LYS A 1 86 ? -7.417 10.724 19.100 1.00 93.69 86 LYS A CA 1
ATOM 713 C C . LYS A 1 86 ? -6.195 9.934 18.631 1.00 93.69 86 LYS A C 1
ATOM 715 O O . LYS A 1 86 ? -6.372 8.862 18.054 1.00 93.69 86 LYS A O 1
ATOM 720 N N . MET A 1 87 ? -4.997 10.472 18.836 1.00 91.69 87 MET A N 1
ATOM 721 C CA . MET A 1 87 ? -3.736 9.867 18.418 1.00 91.69 87 MET A CA 1
ATOM 722 C C . MET A 1 87 ? -3.249 8.902 19.495 1.00 91.69 87 MET A C 1
ATOM 724 O O . 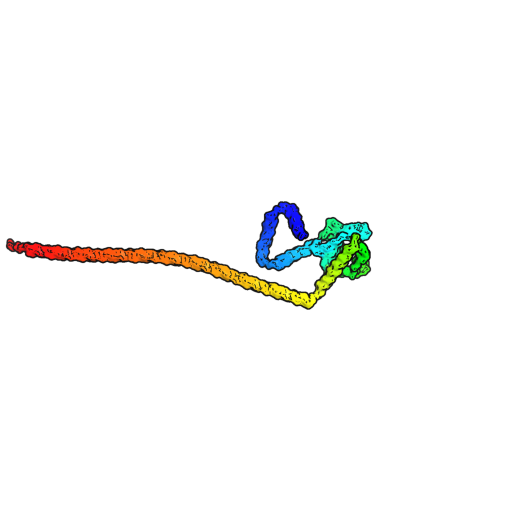MET A 1 87 ? -2.950 7.749 19.203 1.00 91.69 87 MET A O 1
ATOM 728 N N . THR A 1 88 ? -3.246 9.347 20.756 1.00 93.75 88 THR A N 1
ATOM 729 C CA . THR A 1 88 ? -2.644 8.588 21.859 1.00 93.75 88 THR A CA 1
ATOM 730 C C . THR A 1 88 ? -3.703 7.851 22.684 1.00 93.75 88 THR A C 1
ATOM 732 O O . THR A 1 88 ? -4.467 8.490 23.419 1.00 93.75 88 THR A O 1
ATOM 735 N N . PRO A 1 89 ? -3.778 6.510 22.626 1.00 95.69 89 PRO A N 1
ATOM 736 C CA . PRO A 1 89 ? -4.692 5.759 23.477 1.00 95.69 89 PRO A CA 1
ATOM 737 C C . PRO A 1 89 ? -4.226 5.793 24.940 1.00 95.69 89 PRO A C 1
ATOM 739 O O . PRO A 1 89 ? -3.043 5.657 25.239 1.00 95.69 89 PRO A O 1
ATOM 742 N N . LYS A 1 90 ? -5.168 5.949 25.875 1.00 94.62 90 LYS A N 1
ATOM 743 C CA . LYS A 1 90 ? -4.906 5.904 27.326 1.00 94.62 90 LYS A CA 1
ATOM 744 C C . LYS A 1 90 ? -5.034 4.504 27.904 1.00 94.62 90 LYS A C 1
ATOM 746 O O . LYS A 1 90 ? -4.345 4.169 28.861 1.00 94.62 90 LYS A O 1
ATOM 751 N N . ILE A 1 91 ? -5.956 3.712 27.364 1.00 94.00 91 ILE A N 1
ATOM 752 C CA . ILE A 1 91 ? -6.208 2.329 27.777 1.00 94.00 91 ILE A CA 1
ATOM 753 C C . ILE A 1 91 ? -6.400 1.505 26.507 1.00 94.00 91 ILE A C 1
ATOM 755 O O . ILE A 1 91 ? -7.181 1.905 25.645 1.00 94.00 91 ILE A O 1
ATOM 759 N N . GLY A 1 92 ? -5.721 0.365 26.415 1.00 96.00 92 GLY A N 1
ATOM 760 C CA . GLY A 1 92 ? -5.857 -0.586 25.315 1.00 96.00 92 GLY A CA 1
ATOM 761 C C . GLY A 1 92 ? -6.309 -1.954 25.818 1.00 96.00 92 GLY A C 1
ATOM 762 O O . GLY A 1 92 ? -5.921 -2.381 26.901 1.00 96.00 92 GLY A O 1
ATOM 763 N N . PHE A 1 93 ? -7.126 -2.633 25.020 1.00 96.56 93 PHE A N 1
ATOM 764 C CA . PHE A 1 93 ? -7.564 -4.010 25.228 1.00 96.56 93 PHE A CA 1
ATOM 765 C C . PHE A 1 93 ? -7.267 -4.807 23.954 1.00 96.56 93 PHE A C 1
ATOM 767 O O . PHE A 1 93 ? -8.054 -4.750 23.000 1.00 96.56 93 PHE A O 1
ATOM 774 N N . PRO A 1 94 ? -6.146 -5.543 23.901 1.00 97.44 94 PRO A N 1
ATOM 775 C CA . PRO A 1 94 ? -5.852 -6.439 22.792 1.00 97.44 94 PRO A CA 1
ATOM 776 C C . PRO A 1 94 ? -6.969 -7.467 22.606 1.00 97.44 94 PRO A C 1
ATOM 778 O O . PRO A 1 94 ? -7.545 -7.954 23.581 1.00 97.44 94 PRO A O 1
ATOM 781 N N . TRP A 1 95 ? -7.238 -7.881 21.365 1.00 98.00 95 TRP A N 1
ATOM 782 C CA . TRP A 1 95 ? -8.259 -8.906 21.102 1.00 98.00 95 TRP A CA 1
ATOM 783 C C . TRP A 1 95 ? -8.009 -10.216 21.867 1.00 98.00 95 TRP A C 1
ATOM 785 O O . TRP A 1 95 ? -8.959 -10.885 22.255 1.00 98.00 95 TRP A O 1
ATOM 795 N N . SER A 1 96 ? -6.747 -10.560 22.145 1.00 96.38 96 SER A N 1
ATOM 796 C CA . SER A 1 96 ? -6.378 -11.732 22.953 1.00 96.38 96 SER A CA 1
ATOM 797 C C . SER A 1 96 ? -6.723 -11.623 24.437 1.00 96.38 96 SER A C 1
ATOM 799 O O . SER A 1 96 ? -6.652 -12.633 25.123 1.00 96.38 96 SER A O 1
ATOM 801 N N . GLU A 1 97 ? -7.068 -10.444 24.948 1.00 96.44 97 GLU A N 1
ATOM 802 C CA . GLU A 1 97 ? -7.423 -10.232 26.357 1.00 96.44 97 GLU A CA 1
ATOM 803 C C . GLU A 1 97 ? -8.933 -10.122 26.574 1.00 96.44 97 GLU A C 1
ATOM 805 O O . GLU A 1 97 ? -9.392 -10.043 27.713 1.00 96.44 97 GLU A O 1
ATOM 810 N N . ILE A 1 98 ? -9.730 -10.157 25.504 1.00 96.88 98 ILE A N 1
ATOM 811 C CA . ILE A 1 98 ? -11.178 -9.993 25.574 1.00 96.88 98 ILE A CA 1
ATOM 812 C C . ILE A 1 98 ? -11.861 -11.362 25.504 1.00 96.88 98 ILE A C 1
ATOM 814 O O . ILE A 1 98 ? -11.713 -12.111 24.545 1.00 96.88 98 ILE A O 1
ATOM 818 N N . ARG A 1 99 ? -12.659 -11.683 26.526 1.00 96.00 99 ARG A N 1
ATOM 819 C CA . ARG A 1 99 ? -13.436 -12.929 26.607 1.00 96.00 99 ARG A CA 1
ATOM 820 C C . ARG A 1 99 ? -14.790 -12.800 25.934 1.00 96.00 99 ARG A C 1
ATOM 822 O O . ARG A 1 99 ? -15.234 -13.713 25.249 1.00 96.00 99 ARG A O 1
ATOM 829 N N . ASN A 1 100 ? -15.499 -11.717 26.240 1.00 95.75 100 ASN A N 1
ATOM 830 C CA . ASN A 1 100 ? -16.859 -11.506 25.770 1.00 95.75 100 ASN A CA 1
ATOM 831 C C . ASN A 1 100 ? -17.170 -10.017 25.662 1.00 95.75 100 ASN A C 1
ATOM 833 O O . ASN A 1 100 ? -16.741 -9.219 26.497 1.00 95.75 100 ASN A O 1
ATOM 837 N N . ILE A 1 101 ? -17.983 -9.667 24.672 1.00 96.62 101 ILE A N 1
ATOM 838 C CA . ILE A 1 101 ? -18.467 -8.311 24.449 1.00 96.62 101 ILE A CA 1
ATOM 839 C C . ILE A 1 101 ? -19.981 -8.368 24.312 1.00 96.62 101 ILE A C 1
ATOM 841 O O . ILE A 1 101 ? -20.520 -9.184 23.572 1.00 96.62 101 ILE A O 1
ATOM 845 N N . SER A 1 102 ? -20.680 -7.504 25.038 1.00 96.38 102 SER A N 1
ATOM 846 C CA . SER A 1 102 ? -22.141 -7.452 25.012 1.00 96.38 102 SER A CA 1
ATOM 847 C C . SER A 1 102 ? -22.637 -6.048 25.322 1.00 96.38 102 SER A C 1
ATOM 849 O O . SER A 1 102 ? -21.917 -5.238 25.905 1.00 96.38 102 SER A O 1
ATOM 851 N N . PHE A 1 103 ? -23.880 -5.752 24.963 1.00 97.00 103 PHE A N 1
ATOM 852 C CA . PHE A 1 103 ? -24.525 -4.509 25.361 1.00 97.00 103 PHE A CA 1
ATOM 853 C C . PHE A 1 103 ? -25.990 -4.745 25.713 1.00 97.00 103 PHE A C 1
ATOM 855 O O . PHE A 1 103 ? -26.618 -5.676 25.216 1.00 97.00 103 PHE A O 1
ATOM 862 N N . ASN A 1 104 ? -26.529 -3.875 26.562 1.00 95.56 104 ASN A N 1
ATOM 863 C CA . ASN A 1 104 ? -27.948 -3.784 26.868 1.00 95.56 104 ASN A CA 1
ATOM 864 C C . ASN A 1 104 ? -28.373 -2.311 26.804 1.00 95.56 104 ASN A C 1
ATOM 866 O O . ASN A 1 104 ? -27.867 -1.480 27.563 1.00 95.56 104 ASN A O 1
ATOM 870 N N . ASP A 1 105 ? -29.266 -1.996 25.868 1.00 94.06 105 ASP A N 1
ATOM 871 C CA . ASP A 1 105 ? -29.652 -0.632 25.499 1.00 94.06 105 ASP A CA 1
ATOM 872 C C . ASP A 1 105 ? -28.430 0.290 25.276 1.00 94.06 105 ASP A C 1
ATOM 874 O O . ASP A 1 105 ? -27.685 0.122 24.302 1.00 94.06 105 ASP A O 1
ATOM 878 N N . LYS A 1 106 ? -28.181 1.241 26.185 1.00 95.25 106 LYS A N 1
ATOM 879 C CA . LYS A 1 106 ? -27.048 2.177 26.123 1.00 95.25 106 LYS A CA 1
ATOM 880 C C . LYS A 1 106 ? -25.772 1.636 26.761 1.00 95.25 106 LYS A C 1
ATOM 882 O O . LYS A 1 106 ? -24.696 2.125 26.424 1.00 95.25 106 LYS A O 1
ATOM 887 N N . LYS A 1 107 ? -25.873 0.650 27.654 1.00 96.38 107 LYS A N 1
ATOM 888 C CA . LYS A 1 107 ? -24.755 0.105 28.434 1.00 96.38 107 LYS A CA 1
ATOM 889 C C . LYS A 1 107 ? -24.003 -0.947 27.628 1.00 96.38 107 LYS A C 1
ATOM 891 O O . LYS A 1 107 ? -24.590 -1.946 27.227 1.00 96.38 107 LYS A O 1
ATOM 896 N N . PHE A 1 108 ? -22.703 -0.763 27.459 1.00 97.69 108 PHE A N 1
ATOM 897 C CA . PHE A 1 108 ? -21.808 -1.695 26.781 1.00 97.69 108 PHE A CA 1
ATOM 898 C C . PHE A 1 108 ? -20.811 -2.277 27.786 1.00 97.69 108 PHE A C 1
ATOM 900 O O . PHE A 1 108 ? -20.324 -1.559 28.659 1.00 97.69 108 PHE A O 1
ATOM 907 N N . VAL A 1 109 ? -20.540 -3.577 27.694 1.00 97.38 109 VAL A N 1
ATOM 908 C CA . VAL A 1 109 ? -19.720 -4.329 28.650 1.00 97.38 109 VAL A CA 1
ATOM 909 C C . VAL A 1 109 ? -18.690 -5.164 27.899 1.00 97.38 109 VAL A C 1
ATOM 911 O O . VAL A 1 109 ? -19.045 -5.987 27.051 1.00 97.38 109 VAL A O 1
ATOM 914 N N . ILE A 1 110 ? -17.423 -4.974 28.256 1.00 96.94 110 ILE A N 1
ATOM 915 C CA . ILE A 1 110 ? -16.278 -5.754 27.790 1.00 96.94 110 ILE A CA 1
ATOM 916 C C . ILE A 1 110 ? -15.771 -6.560 28.982 1.00 96.94 110 ILE A C 1
ATOM 918 O O . ILE A 1 110 ? -15.392 -5.995 30.009 1.00 96.94 110 ILE A O 1
ATOM 922 N N . LYS A 1 111 ? -15.788 -7.885 28.842 1.00 96.50 111 LYS A N 1
ATOM 923 C CA . LYS A 1 111 ? -15.310 -8.812 29.866 1.00 96.50 111 LYS A CA 1
ATOM 924 C C . LYS A 1 111 ? -13.912 -9.306 29.501 1.00 96.50 111 LYS A C 1
ATOM 926 O O . LYS A 1 111 ? -13.775 -9.902 28.426 1.00 96.50 111 LYS A O 1
ATOM 931 N N . PRO A 1 112 ? -12.902 -9.104 30.357 1.00 96.25 112 PRO A N 1
ATOM 932 C CA . PRO A 1 112 ? -11.565 -9.621 30.106 1.00 96.25 112 PRO A CA 1
ATOM 933 C C . PRO A 1 112 ? -11.503 -11.154 30.220 1.00 96.25 112 PRO A C 1
ATOM 935 O O . PRO A 1 112 ? -12.378 -11.819 30.791 1.00 96.25 112 PRO A O 1
ATOM 938 N N . ILE A 1 113 ? -10.454 -11.747 29.649 1.00 95.19 113 ILE A N 1
ATOM 939 C CA . ILE A 1 113 ? -10.126 -13.162 29.853 1.00 95.19 113 ILE A CA 1
ATOM 940 C C . ILE A 1 113 ? -9.697 -13.402 31.295 1.00 95.19 113 ILE A C 1
ATOM 942 O O . ILE A 1 113 ? -10.125 -14.402 31.874 1.00 95.19 113 ILE A O 1
ATOM 946 N N . ASP A 1 114 ? -8.933 -12.501 31.908 1.00 94.12 114 ASP A N 1
ATOM 947 C CA . ASP A 1 114 ? -8.656 -12.609 33.337 1.00 94.12 114 ASP A CA 1
ATOM 948 C C . ASP A 1 114 ? -9.951 -12.426 34.144 1.00 94.12 114 ASP A C 1
ATOM 950 O O . ASP A 1 114 ? -10.566 -11.365 34.129 1.00 94.12 114 ASP A O 1
ATOM 954 N N . LYS A 1 115 ? -10.366 -13.473 34.867 1.00 91.31 115 LYS A N 1
ATOM 955 C CA . LYS A 1 115 ? -11.579 -13.447 35.699 1.00 91.31 115 LYS A CA 1
ATOM 956 C C . LYS A 1 115 ? -11.444 -12.530 36.919 1.00 91.31 115 LYS A C 1
ATOM 958 O O . LYS A 1 115 ? -12.463 -12.206 37.521 1.00 91.31 115 LYS A O 1
ATOM 963 N N . LYS A 1 116 ? -10.218 -12.177 37.324 1.00 94.06 116 LYS A N 1
ATOM 964 C CA . LYS A 1 116 ? -9.964 -11.262 38.447 1.00 94.06 116 LYS A CA 1
ATOM 965 C C . LYS A 1 116 ? -10.059 -9.799 38.023 1.00 94.06 116 LYS A C 1
ATOM 967 O O . LYS A 1 116 ? -10.362 -8.950 38.860 1.00 94.06 116 LYS A O 1
ATOM 972 N N . ALA A 1 117 ? -9.812 -9.507 36.748 1.00 93.50 117 ALA A N 1
ATOM 973 C CA . ALA A 1 117 ? -9.901 -8.160 36.215 1.00 93.50 117 ALA A CA 1
ATOM 974 C C . ALA A 1 117 ? -11.373 -7.703 36.128 1.00 93.50 117 ALA A C 1
ATOM 976 O O . ALA A 1 117 ? -12.248 -8.486 35.747 1.00 93.50 117 ALA A O 1
ATOM 977 N N . PRO A 1 118 ? -11.676 -6.445 36.490 1.00 94.44 118 PRO A N 1
ATOM 978 C CA . PRO A 1 118 ? -13.041 -5.940 36.474 1.00 94.44 118 PRO A CA 1
ATOM 979 C C . PRO A 1 118 ? -13.566 -5.753 35.044 1.00 94.44 118 PRO A C 1
ATOM 981 O O . PRO A 1 118 ? -12.829 -5.368 34.137 1.00 94.44 118 PRO A O 1
ATOM 984 N N . ASP A 1 119 ? -14.876 -5.938 34.869 1.00 95.44 119 ASP A N 1
ATOM 985 C CA . ASP A 1 119 ? -15.563 -5.639 33.611 1.00 95.44 119 ASP A CA 1
ATOM 986 C C . ASP A 1 119 ? -15.416 -4.152 33.247 1.00 95.44 119 ASP A C 1
ATOM 988 O O . ASP A 1 119 ? -15.754 -3.256 34.037 1.00 95.44 119 ASP A O 1
ATOM 992 N N . PHE A 1 120 ? -15.000 -3.877 32.011 1.00 95.56 120 PHE A N 1
ATOM 993 C CA . PHE A 1 120 ? -14.972 -2.518 31.487 1.00 95.56 120 PHE A CA 1
ATOM 994 C C . PHE A 1 120 ? -16.349 -2.151 30.933 1.00 95.56 120 PHE A C 1
ATOM 996 O O . PHE A 1 120 ? -16.911 -2.848 30.086 1.00 95.56 120 PHE A O 1
ATOM 1003 N N . VAL A 1 121 ? -16.917 -1.047 31.423 1.00 96.62 121 VAL A N 1
ATOM 1004 C CA . VAL A 1 121 ? -18.284 -0.625 31.091 1.00 96.62 121 VAL A CA 1
ATOM 1005 C C . VAL A 1 121 ? -18.292 0.822 30.629 1.00 96.62 121 VAL A C 1
ATOM 1007 O O . VAL A 1 121 ? -17.831 1.710 31.350 1.00 96.62 121 VAL A O 1
ATOM 1010 N N . PHE A 1 122 ? -18.909 1.061 29.478 1.00 97.12 122 PHE A N 1
ATOM 1011 C CA . PHE A 1 122 ? -19.157 2.396 28.943 1.00 97.12 122 PHE A CA 1
ATOM 1012 C C . PHE A 1 122 ? -20.588 2.520 28.416 1.00 97.12 122 PHE A C 1
ATOM 1014 O O . PHE A 1 122 ? -21.331 1.542 28.327 1.00 97.12 122 PHE A O 1
ATOM 1021 N N . TYR A 1 123 ? -20.980 3.743 28.075 1.00 97.69 123 TYR A N 1
ATOM 1022 C CA . TYR A 1 123 ? -22.306 4.069 27.577 1.00 97.69 123 TYR A CA 1
ATOM 1023 C C . TYR A 1 123 ? -22.204 4.799 26.245 1.00 97.69 123 TYR A C 1
ATOM 1025 O O . TYR A 1 123 ? -21.486 5.791 26.128 1.00 97.69 123 TYR A O 1
ATOM 1033 N N . ALA A 1 124 ? -22.948 4.333 25.247 1.00 96.12 124 ALA A N 1
ATOM 1034 C CA . ALA A 1 124 ? -23.109 5.049 23.987 1.00 96.12 124 ALA A CA 1
ATOM 1035 C C . ALA A 1 124 ? -24.425 5.843 23.995 1.00 96.12 124 ALA A C 1
ATOM 1037 O O . ALA A 1 124 ? -25.418 5.397 24.578 1.00 96.12 124 ALA A O 1
ATOM 1038 N N . PRO A 1 125 ? -24.497 6.997 23.307 1.00 93.00 125 PRO A N 1
ATOM 1039 C CA . PRO A 1 125 ? -25.681 7.854 23.360 1.00 93.00 125 PRO A CA 1
ATOM 1040 C C . PRO A 1 125 ? -26.903 7.250 22.652 1.00 93.00 125 PRO A C 1
ATOM 1042 O O . PRO A 1 125 ? -28.035 7.634 22.943 1.00 93.00 125 PRO A O 1
ATOM 1045 N N . ARG A 1 126 ? -26.699 6.321 21.706 1.00 94.19 126 ARG A N 1
ATOM 1046 C CA . ARG A 1 126 ? -27.768 5.706 20.903 1.00 94.19 126 ARG A CA 1
ATOM 1047 C C . ARG A 1 126 ? -27.539 4.204 20.732 1.00 94.19 126 ARG A C 1
ATOM 1049 O O . ARG A 1 126 ? -26.441 3.797 20.363 1.00 94.19 126 ARG A O 1
ATOM 1056 N N . LEU A 1 127 ? -28.605 3.408 20.834 1.00 94.38 127 LEU A N 1
ATOM 1057 C CA . LEU A 1 127 ? -28.589 1.950 20.621 1.00 94.38 127 LEU A CA 1
ATOM 1058 C C . LEU A 1 127 ? -27.952 1.529 19.285 1.00 94.38 127 LEU A C 1
ATOM 1060 O O . LEU A 1 127 ? -27.189 0.567 19.217 1.00 94.38 127 LEU A O 1
ATOM 1064 N N . ARG A 1 128 ? -28.224 2.276 18.206 1.00 95.62 128 ARG A N 1
ATOM 1065 C CA . ARG A 1 128 ? -27.650 2.004 16.875 1.00 95.62 128 ARG A CA 1
ATOM 1066 C C . ARG A 1 128 ? -26.119 2.036 16.861 1.00 95.62 128 ARG A C 1
ATOM 1068 O O . ARG A 1 128 ? -25.508 1.355 16.047 1.00 95.62 128 ARG A O 1
ATOM 1075 N N . ILE A 1 129 ? -25.506 2.833 17.739 1.00 96.12 129 ILE A N 1
ATOM 1076 C CA . ILE A 1 129 ? -24.048 2.924 17.851 1.00 96.12 129 ILE A CA 1
ATOM 1077 C C . ILE A 1 129 ? -23.520 1.639 18.483 1.00 96.12 129 ILE A C 1
ATOM 1079 O O . ILE A 1 129 ? -22.631 1.027 17.909 1.00 96.12 129 ILE A O 1
ATOM 1083 N N . ASN A 1 130 ? -24.137 1.167 19.568 1.00 96.94 130 ASN A N 1
ATOM 1084 C CA . ASN A 1 130 ? -23.767 -0.101 20.204 1.00 96.94 130 ASN A CA 1
ATOM 1085 C C . ASN A 1 130 ? -23.861 -1.292 19.241 1.00 96.94 130 ASN A C 1
ATOM 1087 O O . ASN A 1 130 ? -22.937 -2.098 19.186 1.00 96.94 130 ASN A O 1
ATOM 1091 N N . LYS A 1 131 ? -24.916 -1.363 18.414 1.00 97.19 131 LYS A N 1
ATOM 1092 C CA . LYS A 1 131 ? -25.033 -2.390 17.360 1.00 97.19 131 LYS A CA 1
ATOM 1093 C C . LYS A 1 131 ? -23.861 -2.350 16.371 1.00 97.19 131 LYS A C 1
ATOM 1095 O O . LYS A 1 131 ? -23.312 -3.393 16.036 1.00 97.19 131 LYS A O 1
ATOM 1100 N N . ARG A 1 132 ? -23.462 -1.152 15.924 1.00 97.69 132 ARG A N 1
ATOM 1101 C CA . ARG A 1 132 ? -22.325 -0.970 15.003 1.00 97.69 132 ARG A CA 1
ATOM 1102 C C . ARG A 1 132 ? -20.992 -1.331 15.650 1.00 97.69 132 ARG A C 1
ATOM 1104 O O . ARG A 1 132 ? -20.202 -2.026 15.024 1.00 97.69 132 ARG A O 1
ATOM 1111 N N . VAL A 1 133 ? -20.762 -0.880 16.884 1.00 97.69 133 VAL A N 1
ATOM 1112 C CA . VAL A 1 133 ? -19.555 -1.210 17.653 1.00 97.69 133 VAL A CA 1
ATOM 1113 C C . VAL A 1 133 ? -19.444 -2.723 17.805 1.00 97.69 133 VAL A C 1
ATOM 1115 O O . VAL A 1 133 ? -18.415 -3.281 17.453 1.00 97.69 133 VAL A O 1
ATOM 1118 N N . LEU A 1 134 ? -20.516 -3.403 18.231 1.00 97.69 134 LEU A N 1
ATOM 1119 C CA . LEU A 1 134 ? -20.502 -4.856 18.398 1.00 97.69 134 LEU A CA 1
ATOM 1120 C C . LEU A 1 134 ? -20.176 -5.586 17.088 1.00 97.69 134 LEU A C 1
ATOM 1122 O O . LEU A 1 134 ? -19.325 -6.469 17.096 1.00 97.69 134 LEU A O 1
ATOM 1126 N N . ALA A 1 135 ? -20.802 -5.198 15.972 1.00 97.94 135 ALA A N 1
ATOM 1127 C CA . ALA A 1 135 ? -20.533 -5.808 14.670 1.00 97.94 135 ALA A CA 1
ATOM 1128 C C . ALA A 1 135 ? -19.059 -5.657 14.251 1.00 97.94 135 ALA A C 1
ATOM 1130 O O . ALA A 1 135 ? -18.443 -6.623 13.800 1.00 97.94 135 ALA A O 1
ATOM 1131 N N . LEU A 1 136 ? -18.472 -4.472 14.457 1.00 98.00 136 LEU A N 1
ATOM 1132 C CA . LEU A 1 136 ? -17.052 -4.243 14.190 1.00 98.00 136 LEU A CA 1
ATOM 1133 C C . LEU A 1 136 ? -16.153 -5.050 15.125 1.00 98.00 136 LEU A C 1
ATOM 1135 O O . LEU A 1 136 ? -15.165 -5.608 14.655 1.00 98.00 136 LEU A O 1
ATOM 1139 N N . CYS A 1 137 ? -16.481 -5.142 16.416 1.00 98.00 137 CYS A N 1
ATOM 1140 C CA . CYS A 1 137 ? -15.712 -5.954 17.354 1.00 98.00 137 CYS A CA 1
ATOM 1141 C C . CYS A 1 137 ? -15.735 -7.434 16.964 1.00 98.00 137 CYS A C 1
ATOM 1143 O O . CYS A 1 137 ? -14.690 -8.071 16.953 1.00 98.00 137 CYS A O 1
ATOM 1145 N N . MET A 1 138 ? -16.908 -7.973 16.612 1.00 97.06 138 MET A N 1
ATOM 1146 C CA . MET A 1 138 ? -17.051 -9.370 16.195 1.00 97.06 138 MET A CA 1
ATOM 1147 C C . MET A 1 138 ? -16.223 -9.662 14.940 1.00 97.06 138 MET A C 1
ATOM 1149 O O . MET A 1 138 ? -15.414 -10.586 14.956 1.00 97.06 138 MET A O 1
ATOM 1153 N N . GLY A 1 139 ? -16.360 -8.839 13.894 1.00 97.69 139 GLY A N 1
ATOM 1154 C CA . GLY A 1 139 ? -15.619 -9.028 12.645 1.00 97.69 139 GLY A CA 1
ATOM 1155 C C . GLY A 1 139 ? -14.103 -8.874 12.812 1.00 97.69 139 GLY A C 1
ATOM 1156 O O . GLY A 1 139 ? -13.339 -9.696 12.307 1.00 97.69 139 GLY A O 1
ATOM 1157 N N . ASN A 1 140 ? -13.644 -7.863 13.561 1.00 98.12 140 ASN A N 1
ATOM 1158 C CA . ASN A 1 140 ? -12.210 -7.678 13.812 1.00 98.12 140 ASN A CA 1
ATOM 1159 C C . ASN A 1 140 ? -11.630 -8.802 14.674 1.00 98.12 140 ASN A C 1
ATOM 1161 O O . ASN A 1 140 ? -10.572 -9.327 14.336 1.00 98.12 140 ASN A O 1
ATOM 1165 N N . HIS A 1 141 ? -12.325 -9.213 15.738 1.00 97.19 141 HIS A N 1
ATOM 1166 C CA . HIS A 1 141 ? -11.890 -10.313 16.596 1.00 97.19 141 HIS A CA 1
ATOM 1167 C C . HIS A 1 141 ? -11.816 -11.644 15.828 1.00 97.19 141 HIS A C 1
ATOM 1169 O O . HIS A 1 141 ? -10.842 -12.384 15.963 1.00 97.19 141 HIS A O 1
ATOM 1175 N N . GLU A 1 142 ? -12.800 -11.942 14.973 1.00 96.81 142 GLU A N 1
ATOM 1176 C CA . GLU A 1 142 ? -12.787 -13.135 14.120 1.00 96.81 142 GLU A CA 1
ATOM 1177 C C . GLU A 1 142 ? -11.579 -13.141 13.172 1.00 96.81 142 GLU A C 1
ATOM 1179 O O . GLU A 1 142 ? -10.819 -14.113 13.132 1.00 96.81 142 GLU A O 1
ATOM 1184 N N . LEU A 1 143 ? -11.342 -12.034 12.459 1.00 97.44 143 LEU A N 1
ATOM 1185 C CA . LEU A 1 143 ? -10.190 -11.900 11.564 1.00 97.44 143 LEU A CA 1
ATOM 1186 C C . LEU A 1 143 ? -8.858 -11.935 12.326 1.00 97.44 143 LEU A C 1
ATOM 1188 O O . LEU A 1 143 ? -7.895 -12.536 11.849 1.00 97.44 143 LEU A O 1
ATOM 1192 N N . TYR A 1 144 ? -8.792 -11.346 13.521 1.00 97.50 144 TYR A N 1
ATOM 1193 C CA . TYR A 1 144 ? -7.624 -11.403 14.401 1.00 97.50 144 TYR A CA 1
ATOM 1194 C C . TYR A 1 144 ? -7.279 -12.841 14.804 1.00 97.50 144 TYR A C 1
ATOM 1196 O O . TYR A 1 144 ? -6.104 -13.223 14.776 1.00 97.50 144 TYR A O 1
ATOM 1204 N N . MET A 1 145 ? -8.293 -13.646 15.140 1.00 96.00 145 MET A N 1
ATOM 1205 C CA . MET A 1 145 ? -8.121 -15.062 15.466 1.00 96.00 145 MET A CA 1
ATOM 1206 C C . MET A 1 145 ? -7.755 -15.887 14.230 1.00 96.00 145 MET A C 1
ATOM 1208 O O . MET A 1 145 ? -6.898 -16.765 14.321 1.00 96.00 145 MET A O 1
ATOM 1212 N N . ARG A 1 146 ? -8.337 -15.587 13.061 1.00 96.44 146 ARG A N 1
ATOM 1213 C CA . ARG A 1 146 ? -7.988 -16.243 11.790 1.00 96.44 146 ARG A CA 1
ATOM 1214 C C . ARG A 1 146 ? -6.517 -16.026 11.426 1.00 96.44 146 ARG A C 1
ATOM 1216 O O . ARG A 1 146 ? -5.852 -16.989 11.077 1.00 96.44 146 ARG A O 1
ATOM 1223 N N . ARG A 1 147 ? -5.989 -14.804 11.581 1.00 96.19 147 ARG A N 1
ATOM 1224 C CA . ARG A 1 147 ? -4.578 -14.459 11.291 1.00 96.19 147 ARG A CA 1
ATOM 1225 C C . ARG A 1 147 ? -3.552 -15.160 12.194 1.00 96.19 147 ARG A C 1
ATOM 1227 O O . ARG A 1 147 ? -2.376 -15.178 11.858 1.00 96.19 147 ARG A O 1
ATOM 1234 N N . ARG A 1 148 ? -3.971 -15.700 13.344 1.00 95.31 148 ARG A N 1
ATOM 1235 C CA . ARG A 1 148 ? -3.113 -16.454 14.285 1.00 95.31 148 ARG A CA 1
ATOM 1236 C C . ARG A 1 148 ? -3.127 -17.959 14.054 1.00 95.31 148 ARG A C 1
ATOM 1238 O O . ARG A 1 148 ? -2.390 -18.684 14.716 1.00 95.31 148 ARG A O 1
ATOM 1245 N N . LYS A 1 149 ? -3.984 -18.433 13.153 1.00 94.69 149 LYS A N 1
ATOM 1246 C CA . LYS A 1 149 ? -4.021 -19.825 12.719 1.00 94.69 149 LYS A CA 1
ATOM 1247 C C . LYS A 1 149 ? -3.248 -19.956 11.405 1.00 94.69 149 LYS A C 1
ATOM 1249 O O . LYS A 1 149 ? -3.103 -18.963 10.693 1.00 94.69 149 LYS A O 1
ATOM 1254 N N . PRO A 1 150 ? -2.765 -21.161 11.068 1.00 95.88 150 PRO A N 1
ATOM 1255 C CA . PRO A 1 150 ? -2.217 -21.418 9.744 1.00 95.88 150 PRO A CA 1
ATOM 1256 C C . PRO A 1 150 ? -3.220 -21.052 8.646 1.00 95.88 150 PRO A C 1
ATOM 1258 O O . PRO A 1 150 ? -4.432 -21.214 8.824 1.00 95.88 150 PRO A O 1
ATOM 1261 N N . ASP A 1 151 ? -2.708 -20.585 7.508 1.00 94.94 151 ASP A N 1
ATOM 1262 C CA . ASP A 1 151 ? -3.541 -20.270 6.352 1.00 94.94 151 ASP A CA 1
ATOM 1263 C C . ASP A 1 151 ? -4.335 -21.502 5.907 1.00 94.94 151 ASP A C 1
ATOM 1265 O O . ASP A 1 151 ? -3.801 -22.608 5.795 1.00 94.94 151 ASP A O 1
ATOM 1269 N N . THR A 1 152 ? -5.611 -21.295 5.597 1.00 96.31 152 THR A N 1
ATOM 1270 C CA . THR A 1 152 ? -6.460 -22.301 4.949 1.00 96.31 152 THR A CA 1
ATOM 1271 C C . THR A 1 152 ? -5.902 -22.668 3.575 1.00 96.31 152 THR A C 1
ATOM 1273 O O . THR A 1 152 ? -5.302 -21.816 2.921 1.00 96.31 152 THR A O 1
ATOM 1276 N N . ILE A 1 153 ? -6.182 -23.883 3.096 1.00 96.69 153 ILE A N 1
ATOM 1277 C CA . ILE A 1 153 ? -5.739 -24.372 1.775 1.00 96.69 153 ILE A CA 1
ATOM 1278 C C . ILE A 1 153 ? -6.071 -23.369 0.657 1.00 96.69 153 ILE A C 1
ATOM 1280 O O . ILE A 1 153 ? -5.206 -23.051 -0.152 1.00 96.69 153 ILE A O 1
ATOM 1284 N N . GLU A 1 154 ? -7.275 -22.797 0.674 1.00 96.69 154 GLU A N 1
ATOM 1285 C CA . GLU A 1 154 ? -7.708 -21.775 -0.289 1.00 96.69 154 GLU A CA 1
ATOM 1286 C C . GLU A 1 154 ? -6.778 -20.547 -0.301 1.00 96.69 154 GLU A C 1
ATOM 1288 O O . GLU A 1 154 ? -6.261 -20.160 -1.343 1.00 96.69 154 GLU A O 1
ATOM 1293 N N . VAL A 1 155 ? -6.472 -19.974 0.868 1.00 96.81 155 VAL A N 1
ATOM 1294 C CA . VAL A 1 155 ? -5.554 -18.825 0.993 1.00 96.81 155 VAL A CA 1
ATOM 1295 C C . VAL A 1 155 ? -4.136 -19.182 0.537 1.00 96.81 155 VAL A C 1
ATOM 1297 O O . VAL A 1 155 ? -3.470 -18.354 -0.085 1.00 96.81 155 VAL A O 1
ATOM 1300 N N . GLN A 1 156 ? -3.663 -20.401 0.813 1.00 96.69 156 GLN A N 1
ATOM 1301 C CA . GLN A 1 156 ? -2.354 -20.856 0.337 1.00 96.69 156 GLN A CA 1
ATOM 1302 C C . GLN A 1 156 ? -2.314 -20.940 -1.194 1.00 96.69 156 GLN A C 1
ATOM 1304 O O . GLN A 1 156 ? -1.360 -20.458 -1.803 1.00 96.69 156 GLN A O 1
ATOM 1309 N N . GLN A 1 157 ? -3.365 -21.480 -1.818 1.00 97.38 157 GLN A N 1
ATOM 1310 C CA . GLN A 1 157 ? -3.507 -21.536 -3.275 1.00 97.38 157 GLN A CA 1
ATOM 1311 C C . GLN A 1 157 ? -3.579 -20.134 -3.887 1.00 97.38 157 GLN A C 1
ATOM 1313 O O . GLN A 1 157 ? -2.836 -19.843 -4.820 1.00 97.38 157 GLN A O 1
ATOM 1318 N N . MET A 1 158 ? -4.373 -19.228 -3.306 1.00 97.62 158 MET A N 1
ATOM 1319 C CA . MET A 1 158 ? -4.440 -17.827 -3.741 1.00 97.62 158 MET A CA 1
ATOM 1320 C C . MET A 1 158 ? -3.068 -17.141 -3.675 1.00 97.62 158 MET A C 1
ATOM 1322 O O . MET A 1 158 ? -2.686 -16.427 -4.600 1.00 97.62 158 MET A O 1
ATOM 1326 N N . LYS A 1 159 ? -2.293 -17.366 -2.604 1.00 96.75 159 LYS A N 1
ATOM 1327 C CA . LYS A 1 159 ? -0.929 -16.826 -2.473 1.00 96.75 159 LYS A CA 1
ATOM 1328 C C . LYS A 1 159 ? 0.029 -17.416 -3.507 1.00 96.75 159 LYS A C 1
ATOM 1330 O O . LYS A 1 159 ? 0.853 -16.678 -4.046 1.00 96.75 159 LYS A O 1
ATOM 1335 N N . ALA A 1 160 ? -0.060 -18.719 -3.772 1.00 97.31 160 ALA A N 1
ATOM 1336 C CA . ALA A 1 160 ? 0.760 -19.386 -4.779 1.00 97.31 160 ALA A CA 1
ATOM 1337 C C . ALA A 1 160 ? 0.467 -18.831 -6.181 1.00 97.31 160 ALA A C 1
ATOM 1339 O O . ALA A 1 160 ? 1.396 -18.397 -6.860 1.00 97.31 160 ALA A O 1
ATOM 1340 N N . GLN A 1 161 ? -0.813 -18.729 -6.545 1.00 96.81 161 GLN A N 1
ATOM 1341 C CA . GLN A 1 161 ? -1.256 -18.151 -7.812 1.00 96.81 161 GLN A CA 1
ATOM 1342 C C . GLN A 1 161 ? -0.805 -16.691 -7.958 1.00 96.81 161 GLN A C 1
ATOM 1344 O O . GLN A 1 161 ? -0.182 -16.334 -8.954 1.00 96.81 161 GLN A O 1
ATOM 1349 N N . ALA A 1 162 ? -1.023 -15.849 -6.942 1.00 94.62 162 ALA A N 1
ATOM 1350 C CA . ALA A 1 162 ? -0.599 -14.449 -6.983 1.00 94.62 162 ALA A CA 1
ATOM 1351 C C . ALA A 1 162 ? 0.926 -14.298 -7.147 1.00 94.62 162 ALA A C 1
ATOM 1353 O O . ALA A 1 162 ? 1.402 -13.379 -7.819 1.00 94.62 162 ALA A O 1
ATOM 1354 N N . LYS A 1 163 ? 1.713 -15.201 -6.546 1.00 95.19 163 LYS A N 1
ATOM 1355 C CA . LYS A 1 163 ? 3.174 -15.228 -6.701 1.00 95.19 163 LYS A CA 1
ATOM 1356 C C . LYS A 1 163 ? 3.582 -15.636 -8.117 1.00 95.19 163 LYS A C 1
ATOM 1358 O O . LYS A 1 163 ? 4.498 -15.032 -8.672 1.00 95.19 163 LYS A O 1
ATOM 1363 N N . GLU A 1 164 ? 2.923 -16.636 -8.690 1.00 95.25 164 GLU A N 1
ATOM 1364 C CA . GLU A 1 164 ? 3.167 -17.090 -10.059 1.00 95.25 164 GLU A CA 1
ATOM 1365 C C . GLU A 1 164 ? 2.828 -15.997 -11.078 1.00 95.25 164 GLU A C 1
ATOM 1367 O O . GLU A 1 164 ? 3.678 -15.637 -11.891 1.00 95.25 164 GLU A O 1
ATOM 1372 N N . GLU A 1 165 ? 1.661 -15.363 -10.953 1.00 93.25 165 GLU A N 1
ATOM 1373 C CA . GLU A 1 165 ? 1.254 -14.231 -11.794 1.00 93.25 165 GLU A CA 1
ATOM 1374 C C . GLU A 1 165 ? 2.223 -13.045 -11.676 1.00 93.25 165 GLU A C 1
ATOM 1376 O O . GLU A 1 165 ? 2.596 -12.438 -12.685 1.00 93.25 165 GLU A O 1
ATOM 1381 N N . LYS A 1 166 ? 2.689 -12.722 -10.458 1.00 91.56 166 LYS A N 1
ATOM 1382 C CA . LYS A 1 166 ? 3.700 -11.670 -10.249 1.00 91.56 166 LYS A CA 1
ATOM 1383 C C . LYS A 1 166 ? 5.015 -12.015 -10.949 1.00 91.56 166 LYS A C 1
ATOM 1385 O O . LYS A 1 166 ? 5.616 -11.144 -11.581 1.00 91.56 166 LYS A O 1
ATOM 1390 N N . ASN A 1 167 ? 5.463 -13.265 -10.856 1.00 92.56 167 ASN A N 1
ATOM 1391 C CA . ASN A 1 167 ? 6.685 -13.722 -11.514 1.00 92.56 167 ASN A CA 1
ATOM 1392 C C . ASN A 1 167 ? 6.553 -13.696 -13.041 1.00 92.56 167 ASN A C 1
ATOM 1394 O O . ASN A 1 167 ? 7.466 -13.219 -13.712 1.00 92.56 167 ASN A O 1
ATOM 1398 N N . HIS A 1 168 ? 5.413 -14.137 -13.575 1.00 92.88 168 HIS A N 1
ATOM 1399 C CA . HIS A 1 168 ? 5.124 -14.106 -15.005 1.00 92.88 168 HIS A CA 1
ATOM 1400 C C . HIS A 1 168 ? 5.190 -12.676 -15.556 1.00 92.88 168 HIS A C 1
ATOM 1402 O O . HIS A 1 168 ? 5.963 -12.399 -16.471 1.00 92.88 168 HIS A O 1
ATOM 1408 N N . LYS A 1 169 ? 4.476 -11.730 -14.927 1.00 89.12 169 LYS A N 1
ATOM 1409 C CA . LYS A 1 169 ? 4.510 -10.305 -15.310 1.00 89.12 169 LYS A CA 1
ATOM 1410 C C . LYS A 1 169 ? 5.916 -9.710 -15.238 1.00 89.12 169 LYS A C 1
ATOM 1412 O O . LYS A 1 169 ? 6.298 -8.900 -16.082 1.00 89.12 169 LYS A O 1
ATOM 1417 N N . LYS A 1 170 ? 6.709 -10.105 -14.235 1.00 89.31 170 LYS A N 1
ATOM 1418 C CA . LYS A 1 170 ? 8.102 -9.658 -14.106 1.00 89.31 170 LYS A CA 1
ATOM 1419 C C . LYS A 1 170 ? 8.966 -10.175 -15.258 1.00 89.31 170 LYS A C 1
ATOM 1421 O O . LYS A 1 170 ? 9.777 -9.416 -15.785 1.00 89.31 170 LYS A O 1
ATOM 1426 N N . MET A 1 171 ? 8.790 -11.436 -15.648 1.00 91.19 171 MET A N 1
ATOM 1427 C CA . MET A 1 171 ? 9.525 -12.045 -16.755 1.00 91.19 171 MET A CA 1
ATOM 1428 C C . MET A 1 171 ? 9.165 -11.394 -18.094 1.00 91.19 171 MET A C 1
ATOM 1430 O O . MET A 1 171 ? 10.060 -10.997 -18.834 1.00 91.19 171 MET A O 1
ATOM 1434 N N . GLU A 1 172 ? 7.874 -11.200 -18.361 1.00 90.44 172 GLU A N 1
ATOM 1435 C CA . GLU A 1 172 ? 7.370 -10.523 -19.560 1.00 90.44 172 GLU A CA 1
ATOM 1436 C C . GLU A 1 172 ? 7.937 -9.101 -19.690 1.00 90.44 172 GLU A C 1
ATOM 1438 O O . GLU A 1 172 ? 8.481 -8.728 -20.730 1.00 90.44 172 GLU A O 1
ATOM 1443 N N . ARG A 1 173 ? 7.920 -8.320 -18.601 1.00 87.56 173 ARG A N 1
ATOM 1444 C CA . ARG A 1 173 ? 8.501 -6.971 -18.592 1.00 87.56 173 ARG A CA 1
ATOM 1445 C C . ARG A 1 173 ? 10.007 -6.987 -18.858 1.00 87.56 173 ARG A C 1
ATOM 1447 O O . ARG A 1 173 ? 10.492 -6.127 -19.589 1.00 87.56 173 ARG A O 1
ATOM 1454 N N . ALA A 1 174 ? 10.737 -7.949 -18.293 1.00 91.00 174 ALA A N 1
ATOM 1455 C CA . ALA A 1 174 ? 12.173 -8.086 -18.530 1.00 91.00 174 ALA A CA 1
ATOM 1456 C C . ALA A 1 174 ? 12.484 -8.430 -19.997 1.00 91.00 174 ALA A C 1
ATOM 1458 O O . ALA A 1 174 ? 13.441 -7.894 -20.559 1.00 91.00 174 ALA A O 1
ATOM 1459 N N . MET A 1 175 ? 11.660 -9.268 -20.639 1.00 94.00 175 MET A N 1
ATOM 1460 C CA . MET A 1 175 ? 11.787 -9.552 -22.072 1.00 94.00 175 MET A CA 1
ATOM 1461 C C . MET A 1 175 ? 11.558 -8.293 -22.913 1.00 94.00 175 MET A C 1
ATOM 1463 O O . MET A 1 175 ? 12.407 -7.960 -23.738 1.00 94.00 175 MET A O 1
ATOM 1467 N N . LEU A 1 176 ? 10.478 -7.549 -22.648 1.00 90.31 176 LEU A N 1
ATOM 1468 C CA . LEU A 1 176 ? 10.168 -6.297 -23.350 1.00 90.31 176 LEU A CA 1
ATOM 1469 C C . LEU A 1 176 ? 11.259 -5.235 -23.164 1.00 90.31 176 LEU A C 1
ATOM 1471 O O . LEU A 1 176 ? 11.578 -4.496 -24.092 1.00 90.31 176 LEU A O 1
ATOM 1475 N N . GLU A 1 177 ? 11.845 -5.133 -21.971 1.00 90.19 177 GLU A N 1
ATOM 1476 C CA . GLU A 1 177 ? 12.947 -4.203 -21.718 1.00 90.19 177 GLU A CA 1
ATOM 1477 C C . GLU A 1 177 ? 14.207 -4.592 -22.501 1.00 90.19 177 GLU A C 1
ATOM 1479 O O . GLU A 1 177 ? 14.871 -3.727 -23.073 1.00 90.19 177 GLU A O 1
ATOM 1484 N N . ASN A 1 178 ? 14.518 -5.887 -22.576 1.00 94.31 178 ASN A N 1
ATOM 1485 C CA . ASN A 1 178 ? 15.632 -6.383 -23.378 1.00 94.31 178 ASN A CA 1
ATOM 1486 C C . ASN A 1 178 ? 15.407 -6.130 -24.878 1.00 94.31 178 ASN A C 1
ATOM 1488 O O . ASN A 1 178 ? 16.319 -5.695 -25.576 1.00 94.31 178 ASN A O 1
ATOM 1492 N N . GLU A 1 179 ? 14.188 -6.349 -25.372 1.00 94.00 179 GLU A N 1
ATOM 1493 C CA . GLU A 1 179 ? 13.816 -6.062 -26.759 1.00 94.00 179 GLU A CA 1
ATOM 1494 C C . GLU A 1 179 ? 13.937 -4.567 -27.084 1.00 94.00 179 GLU A C 1
ATOM 1496 O O . GLU A 1 179 ? 14.541 -4.203 -28.094 1.00 94.00 179 GLU A O 1
ATOM 1501 N N . LYS A 1 180 ? 13.467 -3.688 -26.189 1.00 93.62 180 LYS A N 1
ATOM 1502 C CA . LYS A 1 180 ? 13.646 -2.234 -26.321 1.00 93.62 180 LYS A CA 1
ATOM 1503 C C . LYS A 1 180 ? 15.119 -1.836 -26.379 1.00 93.62 180 LYS A C 1
ATOM 1505 O O . LYS A 1 180 ? 15.486 -1.061 -27.255 1.00 93.62 180 LYS A O 1
ATOM 1510 N N . LYS A 1 181 ? 15.964 -2.389 -25.501 1.00 94.31 181 LYS A N 1
ATOM 1511 C CA . LYS A 1 181 ? 17.414 -2.119 -25.506 1.00 94.31 181 LYS A CA 1
ATOM 1512 C C . LYS A 1 181 ? 18.070 -2.559 -26.812 1.00 94.31 181 LYS A C 1
ATOM 1514 O O . LYS A 1 181 ? 18.861 -1.807 -27.372 1.00 94.31 181 LYS A O 1
ATOM 1519 N N . LYS A 1 182 ? 17.714 -3.740 -27.327 1.00 95.88 182 LYS A N 1
ATOM 1520 C CA . LYS A 1 182 ? 18.210 -4.226 -28.625 1.00 95.88 182 LYS A CA 1
ATOM 1521 C C . LYS A 1 182 ? 17.784 -3.316 -29.773 1.00 95.88 182 LYS A C 1
ATOM 1523 O O . LYS A 1 182 ? 18.598 -3.007 -30.636 1.00 95.88 182 LYS A O 1
ATOM 1528 N N . ARG A 1 183 ? 16.529 -2.861 -29.772 1.00 94.94 183 ARG A N 1
ATOM 1529 C CA . ARG A 1 183 ? 16.023 -1.928 -30.783 1.00 94.94 183 ARG A CA 1
ATOM 1530 C C . ARG A 1 183 ? 16.752 -0.587 -30.735 1.00 94.94 183 ARG A C 1
ATOM 1532 O O . ARG A 1 183 ? 17.159 -0.094 -31.777 1.00 94.94 183 ARG A O 1
ATOM 1539 N N . GLU A 1 184 ? 16.967 -0.038 -29.544 1.00 95.62 184 GLU A N 1
ATOM 1540 C CA . GLU A 1 184 ? 17.713 1.211 -29.367 1.00 95.62 184 GLU A CA 1
ATOM 1541 C C . GLU A 1 184 ? 19.164 1.086 -29.865 1.00 95.62 184 GLU A C 1
ATOM 1543 O O . GLU A 1 184 ? 19.686 1.997 -30.503 1.00 95.62 184 GLU A O 1
ATOM 1548 N N . GLN A 1 185 ? 19.819 -0.053 -29.614 1.00 96.12 185 GLN A N 1
ATOM 1549 C CA . GLN A 1 185 ? 21.162 -0.330 -30.134 1.00 96.12 185 GLN A CA 1
ATOM 1550 C C . GLN A 1 185 ? 21.174 -0.413 -31.664 1.00 96.12 185 GLN A C 1
ATOM 1552 O O . GLN A 1 185 ? 22.003 0.237 -32.295 1.00 96.12 185 GLN A O 1
ATOM 1557 N N . ALA A 1 186 ? 20.222 -1.136 -32.258 1.00 96.25 186 ALA A N 1
ATOM 1558 C CA . ALA A 1 186 ? 20.104 -1.248 -33.709 1.00 96.25 186 ALA A CA 1
ATOM 1559 C C . ALA A 1 186 ? 19.813 0.107 -34.382 1.00 96.25 186 ALA A C 1
ATOM 1561 O O . ALA A 1 186 ? 20.357 0.395 -35.445 1.00 96.25 186 ALA A O 1
ATOM 1562 N N . GLU A 1 187 ? 18.988 0.960 -33.766 1.00 95.75 187 GLU A N 1
ATOM 1563 C CA . GLU A 1 187 ? 18.719 2.318 -34.256 1.00 95.75 187 GLU A CA 1
ATOM 1564 C C . GLU A 1 187 ? 19.988 3.191 -34.221 1.00 95.75 187 GLU A C 1
ATOM 1566 O O . GLU A 1 187 ? 20.287 3.856 -35.213 1.00 95.75 187 GLU A O 1
ATOM 1571 N N . LYS A 1 188 ? 20.793 3.118 -33.150 1.00 96.62 188 LYS A N 1
ATOM 1572 C CA . LYS A 1 188 ? 22.086 3.827 -33.057 1.00 96.62 188 LYS A CA 1
ATOM 1573 C C . LYS A 1 188 ? 23.111 3.332 -34.078 1.00 96.62 188 LYS A C 1
ATOM 1575 O O . LYS A 1 188 ? 23.821 4.138 -34.675 1.00 96.62 188 LYS A O 1
ATOM 1580 N N . GLU A 1 189 ? 23.205 2.020 -34.284 1.00 96.19 189 GLU A N 1
ATOM 1581 C CA . GLU A 1 189 ? 24.094 1.441 -35.297 1.00 96.19 189 GLU A CA 1
ATOM 1582 C C . GLU A 1 189 ? 23.676 1.856 -36.707 1.00 96.19 189 GLU A C 1
ATOM 1584 O O . GLU A 1 189 ? 24.523 2.250 -37.507 1.00 96.19 189 GLU A O 1
ATOM 1589 N N . LYS A 1 190 ? 22.370 1.843 -36.996 1.00 96.44 190 LYS A N 1
ATOM 1590 C CA . LYS A 1 190 ? 21.836 2.312 -38.274 1.00 96.44 190 LYS A CA 1
ATOM 1591 C C . LYS A 1 190 ? 22.175 3.783 -38.517 1.00 96.44 190 LYS A C 1
ATOM 1593 O O . LYS A 1 190 ? 22.647 4.103 -39.602 1.00 96.44 190 LYS A O 1
ATOM 1598 N N . GLU A 1 191 ? 21.983 4.651 -37.523 1.00 96.88 191 GLU A N 1
ATOM 1599 C CA . GLU A 1 191 ? 22.327 6.076 -37.630 1.00 96.88 191 GLU A CA 1
ATOM 1600 C C . GLU A 1 191 ? 23.826 6.274 -37.910 1.00 96.88 191 GLU A C 1
ATOM 1602 O O . GLU A 1 191 ? 24.213 7.127 -38.708 1.00 96.88 191 GLU A O 1
ATOM 1607 N N . LYS A 1 192 ? 24.686 5.457 -37.293 1.00 96.75 192 LYS A N 1
ATOM 1608 C CA . LYS A 1 192 ? 26.130 5.492 -37.541 1.00 96.75 192 LYS A CA 1
ATOM 1609 C C . LYS A 1 192 ? 26.475 5.072 -38.973 1.00 96.75 192 LYS A C 1
ATOM 1611 O O . LYS A 1 192 ? 27.231 5.774 -39.637 1.00 96.75 192 LYS A O 1
ATOM 1616 N N . ILE A 1 193 ? 25.897 3.971 -39.455 1.00 96.50 193 ILE A N 1
ATOM 1617 C CA . ILE A 1 193 ? 26.098 3.491 -40.832 1.00 96.50 193 ILE A CA 1
ATOM 1618 C C . ILE A 1 193 ? 25.584 4.520 -41.846 1.00 96.50 193 ILE A C 1
ATOM 1620 O O . ILE A 1 193 ? 26.200 4.719 -42.888 1.00 96.50 193 ILE A O 1
ATOM 1624 N N . GLU A 1 194 ? 24.466 5.185 -41.556 1.00 95.69 194 GLU A N 1
ATOM 1625 C CA . GLU A 1 194 ? 23.896 6.219 -42.421 1.00 95.69 194 GLU A CA 1
ATOM 1626 C C . GLU A 1 194 ? 24.837 7.425 -42.554 1.00 95.69 194 GLU A C 1
ATOM 1628 O O . GLU A 1 194 ? 25.120 7.842 -43.676 1.00 95.69 194 GLU A O 1
ATOM 1633 N N . LYS A 1 195 ? 25.434 7.888 -41.447 1.00 96.62 195 LYS A N 1
ATOM 1634 C CA . LYS A 1 195 ? 26.473 8.934 -41.467 1.00 96.62 195 LYS A CA 1
ATOM 1635 C C . LYS A 1 195 ? 27.718 8.509 -42.246 1.00 96.62 195 LYS A C 1
ATOM 1637 O O . LYS A 1 195 ? 28.186 9.247 -43.106 1.00 96.62 195 LYS A O 1
ATOM 1642 N N . GLU A 1 196 ? 28.232 7.302 -42.001 1.00 96.38 196 GLU A N 1
ATOM 1643 C CA . GLU A 1 196 ? 29.397 6.775 -42.733 1.00 96.38 196 GLU A CA 1
ATOM 1644 C C . GLU A 1 196 ? 29.112 6.652 -44.241 1.00 96.38 196 GLU A C 1
ATOM 1646 O O . GLU A 1 196 ? 29.971 6.944 -45.075 1.00 96.38 196 GLU A O 1
ATOM 1651 N N . LYS A 1 197 ? 27.887 6.261 -44.611 1.00 96.31 197 LYS A N 1
ATOM 1652 C CA . LYS A 1 197 ? 27.445 6.198 -46.007 1.00 96.31 197 LYS A CA 1
ATOM 1653 C C . LYS A 1 197 ? 27.414 7.586 -46.647 1.00 96.31 197 LYS A C 1
ATOM 1655 O O . LYS A 1 197 ? 27.863 7.718 -47.783 1.00 96.31 197 LYS A O 1
ATOM 1660 N N . GLU A 1 198 ? 26.883 8.596 -45.963 1.00 96.62 198 GLU A N 1
ATOM 1661 C CA . GLU A 1 198 ? 26.880 9.980 -46.455 1.00 96.62 198 GLU A CA 1
ATOM 1662 C C . GLU A 1 198 ? 28.305 10.493 -46.699 1.00 96.62 198 GLU A C 1
ATOM 1664 O O . GLU A 1 198 ? 28.589 11.015 -47.778 1.00 96.62 198 GLU A O 1
ATOM 1669 N N . GLU A 1 199 ? 29.227 10.251 -45.764 1.00 96.31 199 GLU A N 1
ATOM 1670 C CA . GLU A 1 199 ? 30.639 10.620 -45.918 1.00 96.31 199 GLU A CA 1
ATOM 1671 C C . GLU A 1 199 ? 31.304 9.925 -47.117 1.00 96.31 199 GLU A C 1
ATOM 1673 O O . GLU A 1 199 ? 32.047 10.551 -47.877 1.00 96.31 199 GLU A O 1
ATOM 1678 N N . LEU A 1 200 ? 31.039 8.629 -47.315 1.00 96.75 200 LEU A N 1
ATOM 1679 C CA . LEU A 1 200 ? 31.573 7.876 -48.451 1.00 96.75 200 LEU A CA 1
ATOM 1680 C C . LEU A 1 200 ? 30.989 8.345 -49.786 1.00 96.75 200 LEU A C 1
ATOM 1682 O O . LEU A 1 200 ? 31.732 8.447 -50.763 1.00 96.75 200 LEU A O 1
ATOM 1686 N N . MET A 1 201 ? 29.689 8.649 -49.841 1.00 95.94 201 MET A N 1
ATOM 1687 C CA . MET A 1 201 ? 29.054 9.187 -51.049 1.00 95.94 201 MET A CA 1
ATOM 1688 C C . MET A 1 201 ? 29.650 10.541 -51.439 1.00 95.94 201 MET A C 1
ATOM 1690 O O . MET A 1 201 ? 29.921 10.768 -52.617 1.00 95.94 201 MET A O 1
ATOM 1694 N N . GLU A 1 202 ? 29.920 11.411 -50.467 1.00 96.44 202 GLU A N 1
ATOM 1695 C CA . GLU A 1 202 ? 30.559 12.702 -50.729 1.00 96.44 202 GLU A CA 1
ATOM 1696 C C . GLU A 1 202 ? 31.996 12.529 -51.250 1.00 96.44 202 GLU A C 1
ATOM 1698 O O . GLU A 1 202 ? 32.386 13.165 -52.229 1.00 96.44 202 GLU A O 1
ATOM 1703 N N . ARG A 1 203 ? 32.770 11.593 -50.684 1.00 96.44 203 ARG A N 1
ATOM 1704 C CA . ARG A 1 203 ? 34.109 11.258 -51.205 1.00 96.44 203 ARG A CA 1
ATOM 1705 C C . ARG A 1 203 ? 34.064 10.719 -52.632 1.00 96.44 203 ARG A C 1
ATOM 1707 O O . ARG A 1 203 ? 34.896 11.110 -53.446 1.00 96.44 203 ARG A O 1
ATOM 1714 N N . LEU A 1 204 ? 33.111 9.840 -52.947 1.00 95.12 204 LEU A N 1
ATOM 1715 C CA . LEU A 1 204 ? 32.938 9.321 -54.307 1.00 95.12 204 LEU A CA 1
ATOM 1716 C C . LEU A 1 204 ? 32.630 10.448 -55.291 1.00 95.12 204 LEU A C 1
ATOM 1718 O O . LEU A 1 204 ? 33.268 10.521 -56.336 1.00 95.12 204 LEU A O 1
ATOM 1722 N N . ARG A 1 205 ? 31.737 11.373 -54.925 1.00 96.25 205 ARG A N 1
ATOM 1723 C CA . ARG A 1 205 ? 31.408 12.540 -55.751 1.00 96.25 205 ARG A CA 1
ATOM 1724 C C . ARG A 1 205 ? 32.635 13.410 -56.037 1.00 96.25 205 ARG A C 1
ATOM 1726 O O . ARG A 1 205 ? 32.827 13.847 -57.170 1.00 96.25 205 ARG A O 1
ATOM 1733 N N . GLN A 1 206 ? 33.487 13.627 -55.035 1.00 95.94 206 GLN A N 1
ATOM 1734 C CA . GLN A 1 206 ? 34.738 14.374 -55.200 1.00 95.94 206 GLN A CA 1
ATOM 1735 C C . GLN A 1 206 ? 35.719 13.657 -56.135 1.00 95.94 206 GLN A C 1
ATOM 1737 O O . GLN A 1 206 ? 36.319 14.297 -56.999 1.00 95.94 206 GLN A O 1
ATOM 1742 N N . ILE A 1 207 ? 35.860 12.335 -55.999 1.00 95.62 207 ILE A N 1
ATOM 1743 C CA . ILE A 1 207 ? 36.716 11.522 -56.875 1.00 95.62 207 ILE A CA 1
ATOM 1744 C C . ILE A 1 207 ? 36.185 11.529 -58.312 1.00 95.62 207 ILE A C 1
ATOM 1746 O O . ILE A 1 207 ? 36.969 11.692 -59.244 1.00 95.62 207 ILE A O 1
ATOM 1750 N N . GLU A 1 208 ? 34.875 11.389 -58.516 1.00 94.69 208 GLU A N 1
ATOM 1751 C CA . GLU A 1 208 ? 34.250 11.462 -59.842 1.00 94.69 208 GLU A CA 1
ATOM 1752 C C . GLU A 1 208 ? 34.502 12.819 -60.509 1.00 94.69 208 GLU A C 1
ATOM 1754 O O . GLU A 1 208 ? 34.873 12.871 -61.683 1.00 94.69 208 GLU A O 1
ATOM 1759 N N . GLU A 1 209 ? 34.368 13.922 -59.767 1.00 95.81 209 GLU A N 1
ATOM 1760 C CA . GLU A 1 209 ? 34.639 15.262 -60.290 1.00 95.81 209 GLU A CA 1
ATOM 1761 C C . GLU A 1 209 ? 36.118 15.446 -60.658 1.00 95.81 209 GLU A C 1
ATOM 1763 O O . GLU A 1 209 ? 36.427 15.964 -61.734 1.00 95.81 209 GLU A O 1
ATOM 1768 N N . GLN A 1 210 ? 37.038 14.989 -59.802 1.00 95.00 210 GLN A N 1
ATOM 1769 C CA . GLN A 1 210 ? 38.477 15.009 -60.085 1.00 95.00 210 GLN A CA 1
ATOM 1770 C C . GLN A 1 210 ? 38.827 14.157 -61.308 1.00 95.00 210 GLN A C 1
ATOM 1772 O O . GLN A 1 210 ? 39.576 14.606 -62.172 1.00 95.00 210 GLN A O 1
ATOM 1777 N N . THR A 1 211 ? 38.249 12.959 -61.414 1.00 93.88 211 THR A N 1
ATOM 1778 C CA . THR A 1 211 ? 38.471 12.045 -62.541 1.00 93.88 211 THR A CA 1
ATOM 1779 C C . THR A 1 211 ? 37.985 12.673 -63.841 1.00 93.88 211 THR A C 1
ATOM 1781 O O . THR A 1 211 ? 38.712 12.673 -64.829 1.00 93.88 211 THR A O 1
ATOM 1784 N N . LYS A 1 212 ? 36.797 13.289 -63.834 1.00 95.56 212 LYS A N 1
ATOM 1785 C CA . LYS A 1 212 ? 36.251 13.981 -65.004 1.00 95.56 212 LYS A CA 1
ATOM 1786 C C . LYS A 1 212 ? 37.137 15.146 -65.448 1.00 95.56 212 LYS A C 1
ATOM 1788 O O . LYS A 1 212 ? 37.376 15.288 -66.643 1.00 95.56 212 LYS A O 1
ATOM 1793 N N . LYS A 1 213 ? 37.648 15.950 -64.508 1.00 95.06 213 LYS A N 1
ATOM 1794 C CA . LYS A 1 213 ? 38.594 17.041 -64.807 1.00 95.06 213 LYS A CA 1
ATOM 1795 C C . LYS A 1 213 ? 39.894 16.509 -65.409 1.00 95.06 213 LYS A C 1
ATOM 1797 O O . LYS A 1 213 ? 40.301 16.979 -66.462 1.00 95.06 213 LYS A O 1
ATOM 1802 N N . ALA A 1 214 ? 40.491 15.486 -64.799 1.00 93.88 214 ALA A N 1
ATOM 1803 C CA . ALA A 1 214 ? 41.712 14.864 -65.310 1.00 93.88 214 ALA A CA 1
ATOM 1804 C C . ALA A 1 214 ? 41.518 14.277 -66.719 1.00 93.88 214 ALA A C 1
ATOM 1806 O O . ALA A 1 214 ? 42.406 14.367 -67.562 1.00 93.88 214 ALA A O 1
ATOM 1807 N N . GLN A 1 215 ? 40.346 13.701 -66.993 1.00 92.69 215 GLN A N 1
ATOM 1808 C CA . GLN A 1 215 ? 40.013 13.140 -68.299 1.00 92.69 215 GLN A CA 1
ATOM 1809 C C . GLN A 1 215 ? 39.858 14.234 -69.368 1.00 92.69 215 GLN A C 1
ATOM 1811 O O . GLN A 1 215 ? 40.396 14.086 -70.461 1.00 92.69 215 GLN A O 1
ATOM 1816 N N . GLN A 1 216 ? 39.214 15.358 -69.032 1.00 94.00 216 GLN A N 1
ATOM 1817 C CA . GLN A 1 216 ? 39.135 16.538 -69.904 1.00 94.00 216 GLN A CA 1
ATOM 1818 C C . GLN A 1 216 ? 40.516 17.149 -70.179 1.00 94.00 216 GLN A C 1
ATOM 1820 O O . GLN A 1 216 ? 40.837 17.452 -71.325 1.00 94.00 216 GLN A O 1
ATOM 1825 N N . GLU A 1 217 ? 41.360 17.287 -69.153 1.00 93.81 217 GLU A N 1
ATOM 1826 C CA . GLU A 1 217 ? 42.735 17.777 -69.311 1.00 93.81 217 GLU A CA 1
ATOM 1827 C C . GLU A 1 217 ? 43.568 16.854 -70.210 1.00 93.81 217 GLU A C 1
ATOM 1829 O O . GLU A 1 217 ? 44.321 17.333 -71.059 1.00 93.81 217 GLU A O 1
ATOM 1834 N N . LEU A 1 218 ? 43.419 15.534 -70.062 1.00 93.19 218 LEU A N 1
ATOM 1835 C CA . LEU A 1 218 ? 44.099 14.555 -70.907 1.00 93.19 218 LEU A CA 1
ATOM 1836 C C . LEU A 1 218 ? 43.632 14.640 -72.366 1.00 93.19 218 LEU A C 1
ATOM 1838 O O . LEU A 1 218 ? 44.464 14.579 -73.273 1.00 93.19 218 LEU A O 1
ATOM 1842 N N . GLU A 1 219 ? 42.330 14.804 -72.609 1.00 93.75 219 GLU A N 1
ATOM 1843 C CA . GLU A 1 219 ? 41.783 15.021 -73.954 1.00 93.75 219 GLU A CA 1
ATOM 1844 C C . GLU A 1 219 ? 42.343 16.303 -74.586 1.00 93.75 219 GLU A C 1
ATOM 1846 O O . GLU A 1 219 ? 42.830 16.258 -75.717 1.00 93.75 219 GLU A O 1
ATOM 1851 N N . GLU A 1 220 ? 42.371 17.421 -73.852 1.00 93.94 220 GLU A N 1
ATOM 1852 C CA . GLU A 1 220 ? 42.963 18.676 -74.332 1.00 93.94 220 GLU A CA 1
ATOM 1853 C C . GLU A 1 220 ? 44.457 18.535 -74.647 1.00 93.94 220 GLU A C 1
ATOM 1855 O O . GLU A 1 220 ? 44.922 19.009 -75.686 1.00 93.94 220 GLU A O 1
ATOM 1860 N N . GLN A 1 221 ? 45.223 17.878 -73.770 1.00 91.62 221 GLN A N 1
ATOM 1861 C CA . GLN A 1 221 ? 46.645 17.616 -73.999 1.00 91.62 221 GLN A CA 1
ATOM 1862 C C . GLN A 1 221 ? 46.863 16.744 -75.236 1.00 91.62 221 GLN A C 1
ATOM 1864 O O . GLN A 1 221 ? 47.765 17.021 -76.026 1.00 91.62 221 GLN A O 1
ATOM 1869 N N . THR A 1 222 ? 46.023 15.727 -75.430 1.00 92.00 222 THR A N 1
ATOM 1870 C CA . THR A 1 222 ? 46.080 14.842 -76.600 1.00 92.00 222 THR A CA 1
ATOM 1871 C C . THR A 1 222 ? 45.798 15.621 -77.885 1.00 92.00 222 THR A C 1
ATOM 1873 O O . THR A 1 222 ? 46.522 15.464 -78.868 1.00 92.00 222 THR A O 1
ATOM 1876 N N . LEU A 1 223 ? 44.797 16.510 -77.872 1.00 94.06 223 LEU A N 1
ATOM 1877 C CA . LEU A 1 223 ? 44.461 17.353 -79.021 1.00 94.06 223 LEU A CA 1
ATOM 1878 C C . LEU A 1 223 ? 45.614 18.305 -79.376 1.00 94.06 223 LEU A C 1
ATOM 1880 O O . LEU A 1 223 ? 46.032 18.361 -80.531 1.00 94.06 223 LEU A O 1
ATOM 1884 N N . ARG A 1 224 ? 46.188 18.986 -78.374 1.00 93.44 224 ARG A N 1
ATOM 1885 C CA . ARG A 1 224 ? 47.343 19.884 -78.561 1.00 93.44 224 ARG A CA 1
ATOM 1886 C C . ARG A 1 224 ? 48.578 19.145 -79.073 1.00 93.44 224 ARG A C 1
ATOM 1888 O O . ARG A 1 224 ? 49.305 19.674 -79.908 1.00 93.44 224 ARG A O 1
ATOM 1895 N N . ALA A 1 225 ? 48.833 17.930 -78.585 1.00 91.31 225 ALA A N 1
ATOM 1896 C CA . ALA A 1 225 ? 49.941 17.109 -79.066 1.00 91.31 225 ALA A CA 1
ATOM 1897 C C . ALA A 1 225 ? 49.777 16.754 -80.553 1.00 91.31 225 ALA A C 1
ATOM 1899 O O . ALA A 1 225 ? 50.747 16.841 -81.307 1.00 91.31 225 ALA A O 1
ATOM 1900 N N . LEU A 1 226 ? 48.552 16.429 -80.984 1.00 93.31 226 LEU A N 1
ATOM 1901 C CA . LEU A 1 226 ? 48.235 16.153 -82.386 1.00 93.31 226 LEU A CA 1
ATOM 1902 C C . LEU A 1 226 ? 48.410 17.397 -83.273 1.00 93.31 226 LEU A C 1
ATOM 1904 O O . LEU A 1 226 ? 48.960 17.296 -84.369 1.00 93.31 226 LEU A O 1
ATOM 1908 N N . GLU A 1 227 ? 47.978 18.573 -82.811 1.00 92.25 227 GLU A N 1
ATOM 1909 C CA . GLU A 1 227 ? 48.182 19.844 -83.522 1.00 92.25 227 GLU A CA 1
ATOM 1910 C C . GLU A 1 227 ? 49.672 20.157 -83.704 1.00 92.25 227 GLU A C 1
ATOM 1912 O O . GLU A 1 227 ? 50.113 20.421 -84.824 1.00 92.25 227 GLU A O 1
ATOM 1917 N N . LEU A 1 228 ? 50.467 20.037 -82.636 1.00 89.69 228 LEU A N 1
ATOM 1918 C CA . LEU A 1 228 ? 51.919 20.224 -82.692 1.00 89.69 228 LEU A CA 1
ATOM 1919 C C . LEU A 1 228 ? 52.597 19.219 -83.632 1.00 89.69 228 LEU A C 1
ATOM 1921 O O . LEU A 1 228 ? 53.545 19.573 -84.332 1.00 89.69 228 LEU A O 1
ATOM 1925 N N . GLU A 1 229 ? 52.134 17.969 -83.681 1.00 89.62 229 GLU A N 1
ATOM 1926 C CA . GLU A 1 229 ? 52.643 16.969 -84.625 1.00 89.62 229 GLU A CA 1
ATOM 1927 C C . GLU A 1 229 ? 52.331 17.356 -86.080 1.00 89.62 229 GLU A C 1
ATOM 1929 O O . GLU A 1 229 ? 53.211 17.290 -86.942 1.00 89.62 229 GLU A O 1
ATOM 1934 N N . GLN A 1 230 ? 51.114 17.835 -86.355 1.00 90.44 230 GLN A N 1
ATOM 1935 C CA . GLN A 1 230 ? 50.736 18.336 -87.678 1.00 90.44 230 GLN A CA 1
ATOM 1936 C C . GLN A 1 230 ? 51.535 19.578 -88.086 1.00 90.44 230 GLN A C 1
ATOM 1938 O O . GLN A 1 230 ? 51.927 19.691 -89.248 1.00 90.44 230 GLN A O 1
ATOM 1943 N N . GLU A 1 231 ? 51.777 20.512 -87.166 1.00 89.88 231 GLU A N 1
ATOM 1944 C CA . GLU A 1 231 ? 52.623 21.683 -87.413 1.00 89.88 231 GLU A CA 1
ATOM 1945 C C . GLU A 1 231 ? 54.071 21.280 -87.683 1.00 89.88 231 GLU A C 1
ATOM 1947 O O . GLU A 1 231 ? 54.655 21.742 -88.662 1.00 89.88 231 GLU A O 1
ATOM 1952 N N . ARG A 1 232 ? 54.642 20.365 -86.886 1.00 85.94 232 ARG A N 1
ATOM 1953 C CA . ARG A 1 232 ? 55.991 19.829 -87.129 1.00 85.94 232 ARG A CA 1
ATOM 1954 C C . ARG A 1 232 ? 56.090 19.159 -88.491 1.00 85.94 232 ARG A C 1
ATOM 1956 O O . ARG A 1 232 ? 57.088 19.356 -89.176 1.00 85.94 232 ARG A O 1
ATOM 1963 N N . LYS A 1 233 ? 55.064 18.409 -88.902 1.00 89.25 233 LYS A N 1
ATOM 1964 C CA . LYS A 1 233 ? 55.018 17.780 -90.225 1.00 89.25 233 LYS A CA 1
ATOM 1965 C C . LYS A 1 233 ? 54.994 18.822 -91.346 1.00 89.25 233 LYS A C 1
ATOM 1967 O O . LYS A 1 233 ? 55.800 18.726 -92.263 1.00 89.25 233 LYS A O 1
ATOM 1972 N N . ARG A 1 234 ? 54.148 19.853 -91.235 1.00 88.19 234 ARG A N 1
ATOM 1973 C CA . ARG A 1 234 ? 54.100 20.969 -92.198 1.00 88.19 234 ARG A CA 1
ATOM 1974 C C . ARG A 1 234 ? 55.424 21.728 -92.275 1.00 88.19 234 ARG A C 1
ATOM 1976 O O . ARG A 1 234 ? 55.912 21.980 -93.369 1.00 88.19 234 ARG A O 1
ATOM 1983 N N . ALA A 1 235 ? 56.024 22.048 -91.129 1.00 85.38 235 ALA A N 1
ATOM 1984 C CA . ALA A 1 235 ? 57.321 22.715 -91.066 1.00 85.38 235 ALA A CA 1
ATOM 1985 C C . ALA A 1 235 ? 58.440 21.853 -91.674 1.00 85.38 235 ALA A C 1
ATOM 1987 O O . ALA A 1 235 ? 59.337 22.383 -92.323 1.00 85.38 235 ALA A O 1
ATOM 1988 N N . HIS A 1 236 ? 58.384 20.530 -91.495 1.00 87.25 236 HIS A N 1
ATOM 1989 C CA . HIS A 1 236 ? 59.328 19.599 -92.109 1.00 87.25 236 HIS A CA 1
ATOM 1990 C C . HIS A 1 236 ? 59.168 19.537 -93.634 1.00 87.25 236 HIS A C 1
ATOM 1992 O O . HIS A 1 236 ? 60.157 19.678 -94.346 1.00 87.25 236 HIS A O 1
ATOM 1998 N N . GLU A 1 237 ? 57.937 19.414 -94.138 1.00 87.38 237 GLU A N 1
ATOM 1999 C CA . GLU A 1 237 ? 57.634 19.447 -95.578 1.00 87.38 237 GLU A CA 1
ATOM 2000 C C . GLU A 1 237 ? 58.058 20.781 -96.222 1.00 87.38 237 GLU A C 1
ATOM 2002 O O . GLU A 1 237 ? 58.606 20.810 -97.325 1.00 87.38 237 GLU A O 1
ATOM 2007 N N . GLU A 1 238 ? 57.844 21.902 -95.529 1.00 85.75 238 GLU A N 1
ATOM 2008 C CA . GLU A 1 238 ? 58.286 23.224 -95.975 1.00 85.75 238 GLU A CA 1
ATOM 2009 C C . GLU A 1 238 ? 59.813 23.372 -95.959 1.00 85.75 238 GLU A C 1
ATOM 2011 O O . GLU A 1 238 ? 60.378 23.908 -96.914 1.00 85.75 238 GLU A O 1
ATOM 2016 N N . ALA A 1 239 ? 60.492 22.856 -94.931 1.00 82.06 239 ALA A N 1
ATOM 2017 C CA . ALA A 1 239 ? 61.949 22.823 -94.874 1.00 82.06 239 ALA A CA 1
ATOM 2018 C C . ALA A 1 239 ? 62.543 21.973 -96.009 1.00 82.06 239 ALA A C 1
ATOM 2020 O O . ALA A 1 239 ? 63.466 22.432 -96.677 1.00 82.06 239 ALA A O 1
ATOM 2021 N N . GLU A 1 240 ? 61.980 20.793 -96.294 1.00 84.50 240 GLU A N 1
ATOM 2022 C CA . GLU A 1 240 ? 62.387 19.968 -97.440 1.00 84.50 240 GLU A CA 1
ATOM 2023 C C . GLU A 1 240 ? 62.170 20.691 -98.777 1.00 84.50 240 GLU A C 1
ATOM 2025 O O . GLU A 1 240 ? 62.999 20.593 -99.684 1.00 84.50 240 GLU A O 1
ATOM 2030 N N . ARG A 1 241 ? 61.062 21.430 -98.924 1.00 85.00 241 ARG A N 1
ATOM 2031 C CA . ARG A 1 241 ? 60.783 2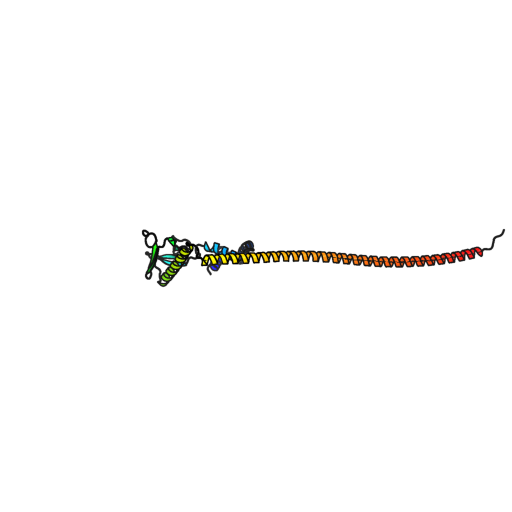2.225 -100.128 1.00 85.00 241 ARG A CA 1
ATOM 2032 C C . ARG A 1 241 ? 61.813 23.342 -100.306 1.00 85.00 241 ARG A C 1
ATOM 2034 O O . ARG A 1 241 ? 62.363 23.478 -101.396 1.00 85.00 241 ARG A O 1
ATOM 2041 N N . LEU A 1 242 ? 62.099 24.097 -99.245 1.00 80.81 242 LEU A N 1
ATOM 2042 C CA . LEU A 1 242 ? 63.118 25.151 -99.242 1.00 80.81 242 LEU A CA 1
ATOM 2043 C C . LEU A 1 242 ? 64.527 24.591 -99.483 1.00 80.81 242 LEU A C 1
ATOM 2045 O O . LEU A 1 242 ? 65.333 25.230 -100.153 1.00 80.81 242 LEU A O 1
ATOM 2049 N N . GLU A 1 243 ? 64.841 23.398 -98.976 1.00 80.12 243 GLU A N 1
ATOM 2050 C CA . GLU A 1 243 ? 66.127 22.736 -99.209 1.00 80.12 243 GLU A CA 1
ATOM 2051 C C . GLU A 1 243 ? 66.277 22.272 -100.661 1.00 80.12 243 GLU A C 1
ATOM 2053 O O . GLU A 1 243 ? 67.325 22.504 -101.263 1.00 80.12 243 GLU A O 1
ATOM 2058 N N . LYS A 1 244 ? 65.215 21.722 -101.267 1.00 81.12 244 LYS A N 1
ATOM 2059 C CA . LYS A 1 244 ? 65.173 21.431 -102.709 1.00 81.12 244 LYS A CA 1
ATOM 2060 C C . LYS A 1 244 ? 65.332 22.696 -103.551 1.00 81.12 244 LYS A C 1
ATOM 2062 O O . LYS A 1 244 ? 66.109 22.692 -104.500 1.00 81.12 244 LYS A O 1
ATOM 2067 N N . GLU A 1 245 ? 64.648 23.787 -103.204 1.00 79.25 245 GLU A N 1
ATOM 2068 C CA . GLU A 1 245 ? 64.833 25.085 -103.872 1.00 79.25 245 GLU A CA 1
ATOM 2069 C C . GLU A 1 245 ? 66.267 25.610 -103.718 1.00 79.25 245 GLU A C 1
ATOM 2071 O O . GLU A 1 245 ? 66.841 26.110 -104.685 1.00 79.25 245 GLU A O 1
ATOM 2076 N N . ARG A 1 246 ? 66.881 25.457 -102.537 1.00 75.56 246 ARG A N 1
ATOM 2077 C CA . ARG A 1 246 ? 68.278 25.845 -102.304 1.00 75.56 246 ARG A CA 1
ATOM 2078 C C . ARG A 1 246 ? 69.244 25.013 -103.143 1.00 75.56 246 ARG A C 1
ATOM 2080 O O . ARG A 1 246 ? 70.135 25.596 -103.746 1.00 75.56 246 ARG A O 1
ATOM 2087 N N . GLN A 1 247 ? 69.059 23.693 -103.207 1.00 74.88 247 GLN A N 1
ATOM 2088 C CA . GLN A 1 247 ? 69.870 22.797 -104.041 1.00 74.88 247 GLN A CA 1
ATOM 2089 C C . GLN A 1 247 ? 69.749 23.159 -105.525 1.00 74.88 247 GLN A C 1
ATOM 2091 O O . GLN A 1 247 ? 70.764 23.311 -106.193 1.00 74.88 247 GLN A O 1
ATOM 2096 N N . LEU A 1 248 ? 68.534 23.416 -106.019 1.00 76.00 248 LEU A N 1
ATOM 2097 C CA . LEU A 1 248 ? 68.306 23.880 -107.393 1.00 76.00 248 LEU A CA 1
ATOM 2098 C C . LEU A 1 248 ? 68.958 25.246 -107.671 1.00 76.00 248 LEU A C 1
ATOM 2100 O O . LEU A 1 248 ? 69.525 25.457 -108.741 1.00 76.00 248 LEU A O 1
ATOM 2104 N N . ALA A 1 249 ? 68.915 26.181 -106.718 1.00 67.38 249 ALA A N 1
ATOM 2105 C CA . ALA A 1 249 ? 69.593 27.475 -106.830 1.00 67.38 249 ALA A CA 1
ATOM 2106 C C . ALA A 1 249 ? 71.130 27.356 -106.767 1.00 67.38 249 ALA A C 1
ATOM 2108 O O . ALA A 1 249 ? 71.842 28.186 -107.334 1.00 67.38 249 ALA A O 1
ATOM 2109 N N . GLU A 1 250 ? 71.646 26.338 -106.078 1.00 62.94 250 GLU A N 1
ATOM 2110 C CA . GLU A 1 250 ? 73.072 26.0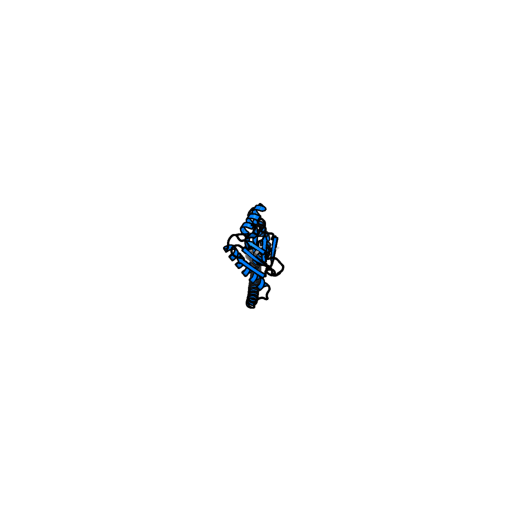25 -105.974 1.00 62.94 250 GLU A CA 1
ATOM 2111 C C . GLU A 1 250 ? 73.587 25.305 -107.235 1.00 62.94 250 GLU A C 1
ATOM 2113 O O . GLU A 1 250 ? 74.668 25.634 -107.713 1.00 62.94 250 GLU A O 1
ATOM 2118 N N . GLU A 1 251 ? 72.779 24.437 -107.854 1.00 63.00 251 GLU A N 1
ATOM 2119 C CA . GLU A 1 251 ? 73.031 23.830 -109.174 1.00 63.00 251 GLU A CA 1
ATOM 2120 C C . GLU A 1 251 ? 72.913 24.840 -110.330 1.00 63.00 251 GLU A C 1
ATOM 2122 O O . GLU A 1 251 ? 73.594 24.711 -111.347 1.00 63.00 251 GLU A O 1
ATOM 2127 N N . ALA A 1 252 ? 72.088 25.883 -110.177 1.00 60.16 252 ALA A N 1
ATOM 2128 C CA . ALA A 1 252 ? 71.962 26.980 -111.139 1.00 60.16 252 ALA A CA 1
ATOM 2129 C C . ALA A 1 252 ? 73.101 28.016 -111.053 1.00 60.16 252 ALA A C 1
ATOM 2131 O O . ALA A 1 252 ? 73.161 28.932 -111.882 1.00 60.16 252 ALA A O 1
ATOM 2132 N N . LYS A 1 253 ? 74.022 27.901 -110.082 1.00 53.28 253 LYS A N 1
ATOM 2133 C CA . LYS A 1 253 ? 75.257 28.697 -110.085 1.00 53.28 253 LYS A CA 1
ATOM 2134 C C . LYS A 1 253 ? 76.232 28.118 -111.122 1.00 53.28 253 LYS A C 1
ATOM 2136 O O . LYS A 1 253 ? 76.610 26.954 -111.016 1.00 53.28 253 LYS A O 1
ATOM 2141 N N . PRO A 1 254 ? 76.685 28.909 -112.111 1.00 54.12 254 PRO A N 1
ATOM 2142 C CA . PRO A 1 254 ? 77.625 28.430 -113.117 1.00 54.12 254 PRO A CA 1
ATOM 2143 C C . PRO A 1 254 ? 78.986 28.072 -112.490 1.00 54.12 254 PRO A C 1
ATOM 2145 O O . PRO A 1 254 ? 79.390 28.708 -111.510 1.00 54.12 254 PRO A O 1
ATOM 2148 N N . PRO A 1 255 ? 79.728 27.102 -113.062 1.00 47.84 255 PRO A N 1
ATOM 2149 C CA . PRO A 1 255 ? 81.082 26.804 -112.624 1.00 47.84 255 PRO A CA 1
ATOM 2150 C C . PRO A 1 255 ? 81.969 28.026 -112.873 1.00 47.84 255 PRO A C 1
ATOM 2152 O O . PRO A 1 255 ? 82.147 28.465 -114.009 1.00 47.84 255 PRO A O 1
ATOM 2155 N N . LEU A 1 256 ? 82.546 28.569 -111.804 1.00 50.53 256 LEU A N 1
ATOM 2156 C CA . LEU A 1 256 ? 83.720 29.426 -111.915 1.00 50.53 256 LEU A CA 1
ATOM 2157 C C . LEU A 1 256 ? 84.917 28.520 -112.236 1.00 50.53 256 LEU A C 1
ATOM 2159 O O . LEU A 1 256 ? 85.393 27.777 -111.383 1.00 50.53 256 LEU A O 1
ATOM 2163 N N . HIS A 1 257 ? 85.367 28.576 -113.484 1.00 43.00 257 HIS A N 1
ATOM 2164 C CA . HIS A 1 257 ? 86.656 28.077 -113.962 1.00 43.00 257 HIS A CA 1
ATOM 2165 C C . HIS A 1 257 ? 87.371 29.244 -114.659 1.00 43.00 257 HIS A C 1
ATOM 2167 O O . HIS A 1 257 ? 86.687 29.997 -115.359 1.00 43.00 257 HIS A O 1
ATOM 2173 N N . PRO A 1 258 ? 88.713 29.288 -114.694 1.00 50.19 258 PRO A N 1
ATOM 2174 C CA . PRO A 1 258 ? 89.739 29.032 -113.677 1.00 50.19 258 PRO A CA 1
ATOM 2175 C C . PRO A 1 258 ? 90.247 30.327 -113.004 1.00 50.19 258 PRO A C 1
ATOM 2177 O O . PRO A 1 258 ? 89.965 31.433 -113.516 1.00 50.19 258 PRO A O 1
#

Sequence (258 aa):
LTLCVGFFRVLEQHKLNKEQGEERIQVWHEEHKSMLREDSMMEYLKIAQDLEMYGVNYFSIKNKKGTELWLGVDALGLNIYEQNDKMTPKIGFPWSEIRNISFNDKKFVIKPIDKKAPDFVFYAPRLRINKRVLALCMGNHELYMRRRKPDTIEVQQMKAQAKEEKNHKKMERAMLENEKKKREQAEKEKEKIEKEKEELMERLRQIEEQTKKAQQELEEQTLRALELEQERKRAHEEAERLEKERQLAEEAKPPLHP